Protein AF-A0A2V9YC25-F1 (afdb_monomer)

Foldseek 3Di:
DPPPCPVVDDPVVDPADQAQGADPDPVSLVCLQVVLVQLLVLQPDDLVVVCVVCVVVLCVVLVPPPCSPVSSSVVSVVSNVSSVVSVVVLVVSCVVCVVCVVVVVGDCRGSNNSNPVCVVVCVLPDDPDDDDDDDDDDDDDPVCVVVVVVVVVVVVVVVVVVVVPDPDPPPVPPPQDQDDLQLLQLVLLVLVVPDQQRSQVSCVVLVHFDDDPDPDDRGSNRLRVVPPPSVVVVVVVSVVSVVSSVVDDLVSSLVVCVVNPVPCNVVSVVSSVVVSNVVVPPDPDPDDDDDD

Solvent-accessible surface area (backbone atoms only — not comparable to full-atom values): 17582 Å² total; per-residue (Å²): 136,74,90,80,49,67,92,78,54,60,79,82,79,48,93,53,52,76,51,65,25,72,43,91,44,73,66,56,42,49,51,52,45,52,52,52,52,49,24,44,52,35,45,73,47,52,68,69,54,50,48,67,75,39,40,73,58,45,54,60,73,27,65,86,46,97,51,38,69,65,50,41,51,51,53,47,53,49,46,36,54,48,6,48,50,45,42,52,49,47,55,50,52,48,62,78,39,41,72,38,56,77,68,68,71,54,42,72,50,3,43,51,41,41,65,69,65,45,48,66,67,42,64,80,64,74,68,89,86,80,80,89,82,88,77,89,84,77,89,78,65,85,82,58,58,64,64,50,52,55,52,48,54,51,50,51,52,54,53,60,55,69,66,70,74,72,78,74,75,84,71,81,70,73,79,75,78,78,77,49,69,67,54,47,55,52,49,50,39,56,69,71,64,47,56,72,64,60,33,22,49,52,39,46,76,72,68,47,63,66,88,69,98,56,100,63,59,79,35,39,46,54,22,50,70,68,32,82,70,39,37,56,53,54,51,50,49,53,50,53,47,53,59,55,53,72,76,53,53,70,68,58,52,52,56,48,34,55,73,71,36,60,90,55,28,68,63,51,54,54,50,56,58,60,53,60,52,64,65,71,69,61,68,78,75,76,80,77,80,82,82,129

Sequence (292 aa):
MGASLLAHDSEKDYVSDVFVGPRNGPLERAIAVDYTRHGIELDRRSENELAAIFNAEIGRAVRYEAKCGEAAQKIISMHKRHGEVVTRVLEQKVTENAAKLIRGTLDDTSLLALAIGEEHLRQQFHLPAEASIRGPAKPVSSVELSATLANIDQAMKAFLTKFRGLTPEPIKEKKKRKPGKRDTVIFAAILMELKGMKYCSFLQKQGIKPKWSDPGPATYPMSYQAGEPWRKKVQDEKTRAKQRMNGFSHSELVNVFIFHLPEEFEELSRLLRSRNSHHASKTPTAAKPHKH

Radius of gyration: 26.2 Å; Cα contacts (8 Å, |Δi|>4): 182; chains: 1; bounding box: 76×51×69 Å

Secondary structure (DSSP, 8-state):
--TT-GGGS-GGG-SS-TTTS----HHHHHHHHHHHHHHHHHHHS-HHHHHHHSHHHHHHHTTT-TTHHHHHHHHHHHHHHHHHHHHHHHHHHHHHTHHHHHTT-S-TTSHHHHHHS-HHHHTTS-PPPP-----PPPPPPGGGHHHHHHHHHHHHHHHHHHTTT----------PPPPPHHHHHHHHHHHTT--HHHHHHHHHHTT-----SSS--SSHHHHHHT-TTHHHHHHHHHHHHHHHHTTS-HHHHHHHHHHH-TTTHHHHHHHHHHHHHHHHT-PPPPPPPPP-

Structure (mmCIF, N/CA/C/O backbone):
data_AF-A0A2V9YC25-F1
#
_entry.id   AF-A0A2V9YC25-F1
#
loop_
_atom_site.group_PDB
_atom_site.id
_atom_site.type_symbol
_atom_site.label_atom_id
_atom_site.label_alt_id
_atom_site.label_comp_id
_atom_site.label_asym_id
_atom_site.label_entity_id
_atom_site.label_seq_id
_atom_site.pdbx_PDB_ins_code
_atom_site.Cartn_x
_atom_site.Cartn_y
_atom_site.Cartn_z
_atom_site.occupancy
_atom_site.B_iso_or_equiv
_atom_site.auth_seq_id
_atom_site.auth_comp_id
_atom_site.auth_asym_id
_atom_site.auth_atom_id
_atom_site.pdbx_PDB_model_num
ATOM 1 N N . MET A 1 1 ? -22.537 12.083 14.295 1.00 41.34 1 MET A N 1
ATOM 2 C CA . MET A 1 1 ? -23.738 12.407 13.490 1.00 41.34 1 MET A CA 1
ATOM 3 C C . MET A 1 1 ? -23.308 12.851 12.095 1.00 41.34 1 MET A C 1
ATOM 5 O O . MET A 1 1 ? -22.988 14.017 11.902 1.00 41.34 1 MET A O 1
ATOM 9 N N . GLY A 1 2 ? -23.184 11.905 11.159 1.00 40.06 2 GLY A N 1
ATOM 10 C CA . GLY A 1 2 ? -22.853 12.176 9.756 1.00 40.06 2 GLY A CA 1
ATOM 11 C C . GLY A 1 2 ? -24.128 12.356 8.929 1.00 40.06 2 GLY A C 1
ATOM 12 O O . GLY A 1 2 ? -25.047 11.561 9.074 1.00 40.06 2 GLY A O 1
ATOM 13 N N . ALA A 1 3 ? -24.183 13.422 8.127 1.00 54.22 3 ALA A N 1
ATOM 14 C CA . ALA A 1 3 ? -25.144 13.747 7.056 1.00 54.22 3 ALA A CA 1
ATOM 15 C C . ALA A 1 3 ? -26.673 13.627 7.291 1.00 54.22 3 ALA A C 1
ATOM 17 O O . ALA A 1 3 ? -27.419 14.016 6.402 1.00 54.22 3 ALA A O 1
ATOM 18 N N . SER A 1 4 ? -27.171 13.142 8.433 1.00 57.44 4 SER A N 1
ATOM 19 C CA . SER A 1 4 ? -28.610 12.916 8.688 1.00 57.44 4 SER A CA 1
ATOM 20 C C . SER A 1 4 ? -29.310 12.047 7.626 1.00 57.44 4 SER A C 1
ATOM 22 O O . SER A 1 4 ? -30.523 12.117 7.467 1.00 57.44 4 SER A O 1
ATOM 24 N N . LEU A 1 5 ? -28.554 11.200 6.919 1.00 70.00 5 LEU A N 1
ATOM 25 C CA . LEU A 1 5 ? -29.062 10.311 5.866 1.00 70.00 5 LEU A CA 1
ATOM 26 C C . LEU A 1 5 ? -29.467 8.925 6.382 1.00 70.00 5 LEU A C 1
ATOM 28 O O . LEU A 1 5 ? -29.784 8.058 5.579 1.00 70.00 5 LEU A O 1
ATOM 32 N N . LEU A 1 6 ? -29.516 8.717 7.703 1.00 69.00 6 LEU A N 1
ATOM 33 C CA . LEU A 1 6 ? -29.921 7.437 8.305 1.00 69.00 6 LEU A CA 1
ATOM 34 C C . LEU A 1 6 ? -31.303 6.962 7.820 1.00 69.00 6 LEU A C 1
ATOM 36 O O . LEU A 1 6 ? -31.551 5.769 7.754 1.00 69.00 6 LEU A O 1
ATOM 40 N N . ALA A 1 7 ? -32.191 7.884 7.434 1.00 81.06 7 ALA A N 1
ATOM 41 C CA . ALA A 1 7 ? -33.499 7.546 6.872 1.00 81.06 7 ALA A CA 1
ATOM 42 C C . ALA A 1 7 ? -33.428 6.856 5.492 1.00 81.06 7 ALA A C 1
ATOM 44 O O . ALA A 1 7 ? -34.399 6.229 5.076 1.00 81.06 7 ALA A O 1
ATOM 45 N N . HIS A 1 8 ? -32.304 6.983 4.783 1.00 83.44 8 HIS A N 1
ATOM 46 C CA . HIS A 1 8 ? -32.080 6.421 3.448 1.00 83.44 8 HIS A CA 1
ATOM 47 C C . HIS A 1 8 ? -31.090 5.257 3.439 1.00 83.44 8 HIS A C 1
ATOM 49 O O . HIS A 1 8 ? -30.793 4.732 2.370 1.00 83.44 8 HIS A O 1
ATOM 55 N N . ASP A 1 9 ? -30.576 4.874 4.604 1.00 80.06 9 ASP A N 1
ATOM 56 C CA . ASP A 1 9 ? -29.519 3.884 4.738 1.00 80.06 9 ASP A CA 1
ATOM 57 C C . ASP A 1 9 ? -30.056 2.716 5.568 1.00 80.06 9 ASP A C 1
ATOM 59 O O . ASP A 1 9 ? -30.087 2.768 6.801 1.00 80.06 9 ASP A O 1
ATOM 63 N N . SER A 1 10 ? -30.625 1.711 4.893 1.00 84.38 10 SER A N 1
ATOM 64 C CA . SER A 1 10 ? -31.292 0.610 5.586 1.00 84.38 10 SER A CA 1
ATOM 65 C C . SER A 1 10 ? -30.261 -0.257 6.295 1.00 84.38 10 SER A C 1
ATOM 67 O O . SER A 1 10 ? -29.317 -0.734 5.676 1.00 84.38 10 SER A O 1
ATOM 69 N N . GLU A 1 11 ? -30.490 -0.580 7.572 1.00 81.00 11 GLU A N 1
ATOM 70 C CA . GLU A 1 11 ? -29.640 -1.538 8.300 1.00 81.00 11 GLU A CA 1
ATOM 71 C C . GLU A 1 11 ? -29.536 -2.897 7.586 1.00 81.00 11 GLU A C 1
ATOM 73 O O . GLU A 1 11 ? -28.552 -3.612 7.754 1.00 81.00 11 GLU A O 1
ATOM 78 N N . LYS A 1 12 ? -30.526 -3.246 6.755 1.00 86.44 12 LYS A N 1
ATOM 79 C CA . LYS A 1 12 ? -30.553 -4.494 5.981 1.00 86.44 12 LYS A CA 1
ATOM 80 C C . LYS A 1 12 ? -29.579 -4.512 4.802 1.00 86.44 12 LYS A C 1
ATOM 82 O O . LYS A 1 12 ? -29.271 -5.598 4.317 1.00 86.44 12 LYS A O 1
ATOM 87 N N . ASP A 1 13 ? -29.109 -3.351 4.351 1.00 86.31 13 ASP A N 1
ATOM 88 C CA . ASP A 1 13 ? -28.173 -3.245 3.226 1.00 86.31 13 ASP A CA 1
ATOM 89 C C . ASP A 1 13 ? -26.727 -3.549 3.657 1.00 86.31 13 ASP A C 1
ATOM 91 O O . ASP A 1 13 ? -25.844 -3.770 2.825 1.00 86.31 13 ASP A O 1
ATOM 95 N N . TYR A 1 14 ? -26.484 -3.630 4.968 1.00 84.94 14 TYR A N 1
ATOM 96 C CA . TYR A 1 14 ? -25.193 -3.971 5.541 1.00 84.94 14 TYR A CA 1
ATOM 97 C C . TYR A 1 14 ? -25.094 -5.469 5.837 1.00 84.94 14 TYR A C 1
ATOM 99 O O . TYR A 1 14 ? -25.852 -6.027 6.627 1.00 84.94 14 TYR A O 1
ATOM 107 N N . VAL A 1 15 ? -24.097 -6.125 5.235 1.00 86.44 15 VAL A N 1
ATOM 108 C CA . VAL A 1 15 ? -23.800 -7.553 5.463 1.00 86.44 15 VAL A CA 1
ATOM 109 C C . VAL A 1 15 ? -23.340 -7.815 6.904 1.00 86.44 15 VAL A C 1
ATOM 111 O O . VAL A 1 15 ? -23.548 -8.903 7.441 1.00 86.44 15 VAL A O 1
ATOM 114 N N . SER A 1 16 ? -22.713 -6.827 7.542 1.00 88.12 16 SER A N 1
ATOM 115 C CA . SER A 1 16 ? -22.246 -6.899 8.924 1.00 88.12 16 SER A CA 1
ATOM 116 C C . SER A 1 16 ? -22.253 -5.520 9.583 1.00 88.12 16 SER A C 1
ATOM 118 O O . SER A 1 16 ? -22.186 -4.488 8.912 1.00 88.12 16 SER A O 1
ATOM 120 N N . ASP A 1 17 ? -22.320 -5.500 10.917 1.00 92.75 17 ASP A N 1
ATOM 121 C CA . ASP A 1 17 ? -22.144 -4.264 11.677 1.00 92.75 17 ASP A CA 1
ATOM 122 C C . ASP A 1 17 ? -20.730 -3.714 11.442 1.00 92.75 17 ASP A C 1
ATOM 124 O O . ASP A 1 17 ? -19.724 -4.377 11.714 1.00 92.75 17 ASP A O 1
ATOM 128 N N . VAL A 1 18 ? -20.652 -2.475 10.958 1.00 92.38 18 VAL A N 1
ATOM 129 C CA . VAL A 1 18 ? -19.386 -1.835 10.594 1.00 92.38 18 VAL A CA 1
ATOM 130 C C . VAL A 1 18 ? -18.418 -1.773 11.777 1.00 92.38 18 VAL A C 1
ATOM 132 O O . VAL A 1 18 ? -17.218 -1.929 11.579 1.00 92.38 18 VAL A O 1
ATOM 135 N N . PHE A 1 19 ? -18.879 -1.572 13.007 1.00 95.12 19 PHE A N 1
ATOM 136 C CA . PHE A 1 19 ? -18.005 -1.344 14.156 1.00 95.12 19 PHE A CA 1
ATOM 137 C C . PHE A 1 19 ? -17.677 -2.621 14.922 1.00 95.12 19 PHE A C 1
ATOM 139 O O . PHE A 1 19 ? -16.518 -2.816 15.296 1.00 95.12 19 PHE A O 1
ATOM 146 N N . VAL A 1 20 ? -18.677 -3.474 15.149 1.00 96.19 20 VAL A N 1
ATOM 147 C CA . VAL A 1 20 ? -18.553 -4.659 16.013 1.00 96.19 20 VAL A CA 1
ATOM 148 C C . VAL A 1 20 ? -18.629 -5.986 15.263 1.00 96.19 20 VAL A C 1
ATOM 150 O O . VAL A 1 20 ? -18.312 -7.019 15.846 1.00 96.19 20 VAL A O 1
ATOM 153 N N . GLY A 1 21 ? -19.048 -5.975 13.997 1.00 95.31 21 GLY A N 1
ATOM 154 C CA . GLY A 1 21 ? -19.162 -7.174 13.175 1.00 95.31 21 GLY A CA 1
ATOM 155 C C . GLY A 1 21 ? -17.799 -7.716 12.722 1.00 95.31 21 GLY A C 1
ATOM 156 O O . GLY A 1 21 ? -16.855 -6.932 12.546 1.00 95.31 21 GLY A O 1
ATOM 157 N N . PRO A 1 22 ? -17.692 -9.043 12.517 1.00 96.00 22 PRO A N 1
ATOM 158 C CA . PRO A 1 22 ? -16.460 -9.686 12.074 1.00 96.00 22 PRO A CA 1
ATOM 159 C C . PRO A 1 22 ? -16.088 -9.274 10.645 1.00 96.00 22 PRO A C 1
ATOM 161 O O . PRO A 1 22 ? -16.958 -8.993 9.816 1.00 96.00 22 PRO A O 1
ATOM 164 N N . ARG A 1 23 ? -14.785 -9.291 10.348 1.00 94.31 23 ARG A N 1
ATOM 165 C CA . ARG A 1 23 ? -14.208 -9.051 9.015 1.00 94.31 23 ARG A CA 1
ATOM 166 C C . ARG A 1 23 ? -13.379 -10.247 8.595 1.00 94.31 23 ARG A C 1
ATOM 168 O O . ARG A 1 23 ? -12.217 -10.403 8.979 1.00 94.31 23 ARG A O 1
ATOM 175 N N . ASN A 1 24 ? -13.987 -11.087 7.771 1.00 91.38 24 ASN A N 1
ATOM 176 C CA . ASN A 1 24 ? -13.426 -12.385 7.414 1.00 91.38 24 ASN A CA 1
ATOM 177 C C . ASN A 1 24 ? -12.287 -12.259 6.386 1.00 91.38 24 ASN A C 1
ATOM 179 O O . ASN A 1 24 ? -11.395 -13.108 6.328 1.00 91.38 24 ASN A O 1
ATOM 183 N N . GLY A 1 25 ? -12.282 -11.191 5.578 1.00 89.19 25 GLY A N 1
ATOM 184 C CA . GLY A 1 25 ? -11.282 -10.983 4.533 1.00 89.19 25 GLY A CA 1
ATOM 185 C C . GLY A 1 25 ? -9.997 -10.310 5.042 1.00 89.19 25 GLY A C 1
ATOM 186 O O . GLY A 1 25 ? -10.065 -9.282 5.715 1.00 89.19 25 GLY A O 1
ATOM 187 N N . PRO A 1 26 ? -8.786 -10.784 4.679 1.00 84.25 26 PRO A N 1
ATOM 188 C CA . PRO A 1 26 ? -7.552 -10.050 4.976 1.00 84.25 26 PRO A CA 1
ATOM 189 C C . PRO A 1 26 ? -7.527 -8.664 4.310 1.00 84.25 26 PRO A C 1
ATOM 191 O O . PRO A 1 26 ? -7.077 -7.702 4.926 1.00 84.25 26 PRO A O 1
ATOM 194 N N . LEU A 1 27 ? -8.056 -8.551 3.087 1.00 85.81 27 LEU A N 1
ATOM 195 C CA . LEU A 1 27 ? -8.194 -7.274 2.383 1.00 85.81 27 LEU A CA 1
ATOM 196 C C . LEU A 1 27 ? -9.188 -6.340 3.086 1.00 85.81 27 LEU A C 1
ATOM 198 O O . LEU A 1 27 ? -8.901 -5.165 3.273 1.00 85.81 27 LEU A O 1
ATOM 202 N N . GLU A 1 28 ? -10.333 -6.871 3.509 1.00 89.94 28 GLU A N 1
ATOM 203 C CA . GLU A 1 28 ? -11.364 -6.118 4.228 1.00 89.94 28 GLU A CA 1
ATOM 204 C C . GLU A 1 28 ? -10.822 -5.526 5.536 1.00 89.94 28 GLU A C 1
ATOM 206 O O . GLU A 1 28 ? -11.011 -4.342 5.812 1.00 89.94 28 GLU A O 1
ATOM 211 N N . ARG A 1 29 ? -10.072 -6.325 6.306 1.00 91.81 29 ARG A N 1
ATOM 212 C CA . ARG A 1 29 ? -9.386 -5.865 7.521 1.00 91.81 29 ARG A CA 1
ATOM 213 C C . ARG A 1 29 ? -8.363 -4.770 7.230 1.00 91.81 29 ARG A C 1
ATOM 215 O O . ARG A 1 29 ? -8.329 -3.777 7.950 1.00 91.81 29 ARG A O 1
ATOM 222 N N . ALA A 1 30 ? -7.564 -4.920 6.172 1.00 86.44 30 ALA A N 1
ATOM 223 C CA . ALA A 1 30 ? -6.588 -3.906 5.777 1.00 86.44 30 ALA A CA 1
ATOM 224 C C . ALA A 1 30 ? -7.267 -2.578 5.405 1.00 86.44 30 ALA A C 1
ATOM 226 O O . ALA A 1 30 ? -6.892 -1.536 5.931 1.00 86.44 30 ALA A O 1
ATOM 227 N N . ILE A 1 31 ? -8.323 -2.624 4.585 1.00 89.81 31 ILE A N 1
ATOM 228 C CA . ILE A 1 31 ? -9.100 -1.436 4.198 1.00 89.81 31 ILE A CA 1
ATOM 229 C C . ILE A 1 31 ? -9.701 -0.754 5.431 1.00 89.81 31 ILE A C 1
ATOM 231 O O . ILE A 1 31 ? -9.612 0.462 5.571 1.00 89.81 31 ILE A O 1
ATOM 235 N N . ALA A 1 32 ? -10.290 -1.534 6.336 1.00 92.12 32 ALA A N 1
ATOM 236 C CA . ALA A 1 32 ? -10.903 -1.043 7.563 1.00 92.12 32 ALA A CA 1
ATOM 237 C C . ALA A 1 32 ? -9.907 -0.277 8.453 1.00 92.12 32 ALA A C 1
ATOM 239 O O . ALA A 1 32 ? -10.204 0.821 8.937 1.00 92.12 32 ALA A O 1
ATOM 240 N N . VAL A 1 33 ? -8.710 -0.842 8.625 1.00 89.75 33 VAL A N 1
ATOM 241 C CA . VAL A 1 33 ? -7.610 -0.224 9.371 1.00 89.75 33 VAL A CA 1
ATOM 242 C C . VAL A 1 33 ? -7.109 1.032 8.663 1.00 89.75 33 VAL A C 1
ATOM 244 O O . VAL A 1 33 ? -7.044 2.090 9.289 1.00 89.75 33 VAL A O 1
ATOM 247 N N . ASP A 1 34 ? -6.783 0.938 7.373 1.00 90.06 34 ASP A N 1
ATOM 248 C CA . ASP A 1 34 ? -6.206 2.043 6.605 1.00 90.06 34 ASP A CA 1
ATOM 249 C C . ASP A 1 34 ? -7.158 3.239 6.548 1.00 90.06 34 ASP A C 1
ATOM 251 O O . ASP A 1 34 ? -6.739 4.376 6.763 1.00 90.06 34 ASP A O 1
ATOM 255 N N . TYR A 1 35 ? -8.452 2.986 6.338 1.00 93.62 35 TYR A N 1
ATOM 256 C CA . TYR A 1 35 ? -9.483 4.018 6.324 1.00 93.62 35 TYR A CA 1
ATOM 257 C C . TYR A 1 35 ? -9.607 4.721 7.682 1.00 93.62 35 TYR A C 1
ATOM 259 O O . TYR A 1 35 ? -9.569 5.950 7.760 1.00 93.62 35 TYR A O 1
ATOM 267 N N . THR A 1 36 ? -9.700 3.946 8.766 1.00 93.38 36 THR A N 1
ATOM 268 C CA . THR A 1 36 ? -9.819 4.477 10.134 1.00 93.38 36 THR A CA 1
ATOM 269 C C . THR A 1 36 ? -8.606 5.315 10.505 1.00 93.38 36 THR A C 1
ATOM 271 O O . THR A 1 36 ? -8.730 6.448 10.975 1.00 93.38 36 THR A O 1
ATOM 274 N N . ARG A 1 37 ? -7.415 4.780 10.239 1.00 90.94 37 ARG A N 1
ATOM 275 C CA . ARG A 1 37 ? -6.156 5.469 10.489 1.00 90.94 37 ARG A CA 1
ATOM 276 C C . ARG A 1 37 ? -6.066 6.754 9.676 1.00 90.94 37 ARG A C 1
ATOM 278 O O . ARG A 1 37 ? -5.666 7.779 10.221 1.00 90.94 37 ARG A O 1
ATOM 285 N N . HIS A 1 38 ? -6.452 6.717 8.404 1.00 93.50 38 HIS A N 1
ATOM 286 C CA . HIS A 1 38 ? -6.453 7.903 7.562 1.00 93.50 38 HIS A CA 1
ATOM 287 C C . HIS A 1 38 ? -7.369 8.994 8.130 1.00 93.50 38 HIS A C 1
ATOM 289 O O . HIS A 1 38 ? -6.925 10.131 8.261 1.00 93.50 38 HIS A O 1
ATOM 295 N N . GLY A 1 39 ? -8.588 8.652 8.560 1.00 95.06 39 GLY A N 1
ATOM 296 C CA . GLY A 1 39 ? -9.495 9.597 9.223 1.00 95.06 39 GLY A CA 1
ATOM 297 C C . GLY A 1 39 ? -8.878 10.248 10.467 1.00 95.06 39 GLY A C 1
ATOM 298 O O . GLY A 1 39 ? -8.877 11.472 10.583 1.00 95.06 39 GLY A O 1
ATOM 299 N N . ILE A 1 40 ? -8.258 9.449 11.343 1.00 93.62 40 ILE A N 1
ATOM 300 C CA . ILE A 1 40 ? -7.562 9.949 12.543 1.00 93.62 40 ILE A CA 1
ATOM 301 C C . ILE A 1 40 ? -6.374 10.852 12.165 1.00 93.62 40 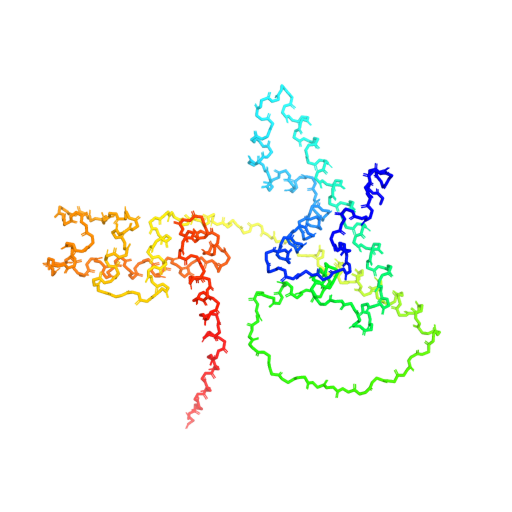ILE A C 1
ATOM 303 O O . ILE A 1 40 ? -6.124 11.871 12.809 1.00 93.62 40 ILE A O 1
ATOM 307 N N . GLU A 1 41 ? -5.617 10.501 11.124 1.00 92.06 41 GLU A N 1
ATOM 308 C CA . GLU A 1 41 ? -4.507 11.328 10.644 1.00 92.06 41 GLU A CA 1
ATOM 309 C C . GLU A 1 41 ? -4.989 12.673 10.083 1.00 92.06 41 GLU A C 1
ATOM 311 O O . GLU A 1 41 ? -4.342 13.692 10.327 1.00 92.06 41 GLU A O 1
ATOM 316 N N . LEU A 1 42 ? -6.111 12.696 9.358 1.00 95.06 42 LEU A N 1
ATOM 317 C CA . LEU A 1 42 ? -6.709 13.934 8.852 1.00 95.06 42 LEU A CA 1
ATOM 318 C C . LEU A 1 42 ? -7.153 14.854 9.995 1.00 95.06 42 LEU A C 1
ATOM 320 O O . LEU A 1 42 ? -6.920 16.061 9.945 1.00 95.06 42 LEU A O 1
ATOM 324 N N . ASP A 1 43 ? -7.744 14.280 11.042 1.00 96.25 43 ASP A N 1
ATOM 325 C CA . ASP A 1 43 ? -8.189 15.015 12.224 1.00 96.25 43 ASP A CA 1
ATOM 326 C C . ASP A 1 43 ? -7.026 15.603 13.036 1.00 96.25 43 ASP A C 1
ATOM 328 O O . ASP A 1 43 ? -7.106 16.715 13.550 1.00 96.25 43 ASP A O 1
ATOM 332 N N . ARG A 1 44 ? -5.890 14.908 13.117 1.00 93.75 44 ARG A N 1
ATOM 333 C CA . ARG A 1 44 ? -4.733 15.386 13.893 1.00 93.75 44 ARG A CA 1
ATOM 334 C C . ARG A 1 44 ? -3.935 16.488 13.207 1.00 93.75 44 ARG A C 1
ATOM 336 O O . ARG A 1 44 ? -3.287 17.276 13.892 1.00 93.75 44 ARG A O 1
ATOM 343 N N . ARG A 1 45 ? -3.948 16.534 11.876 1.00 93.75 45 ARG A N 1
ATOM 344 C CA . ARG A 1 45 ? -3.142 17.485 11.103 1.00 93.75 45 ARG A CA 1
ATOM 345 C C . ARG A 1 45 ? -3.841 18.834 10.969 1.00 93.75 45 ARG A C 1
ATOM 347 O O . ARG A 1 45 ? -5.069 18.936 10.917 1.00 93.75 45 ARG A O 1
ATOM 354 N N . SER A 1 46 ? -3.039 19.887 10.907 1.00 96.94 46 SER A N 1
ATOM 355 C CA . SER A 1 46 ? -3.485 21.223 10.520 1.00 96.94 46 SER A CA 1
ATOM 356 C C . SER A 1 46 ? -3.766 21.297 9.017 1.00 96.94 46 SER A C 1
ATOM 358 O O . SER A 1 46 ? -3.231 20.519 8.226 1.00 96.94 46 SER A O 1
ATOM 360 N N . GLU A 1 47 ? -4.570 22.274 8.594 1.00 96.75 47 GLU A N 1
ATOM 361 C CA . GLU A 1 47 ? -4.853 22.500 7.170 1.00 96.75 47 GLU A CA 1
ATOM 362 C C . GLU A 1 47 ? -3.574 22.757 6.353 1.00 96.75 47 GLU A C 1
ATOM 364 O O . GLU A 1 47 ? -3.447 22.263 5.234 1.00 96.75 47 GLU A O 1
ATOM 369 N N . ASN A 1 48 ? -2.589 23.451 6.935 1.00 95.19 48 ASN A N 1
ATOM 370 C CA . ASN A 1 48 ? -1.293 23.711 6.300 1.00 95.19 48 ASN A CA 1
ATOM 371 C C . ASN A 1 48 ? -0.485 22.424 6.076 1.00 95.19 48 ASN A C 1
ATOM 373 O O . ASN A 1 48 ? 0.120 22.245 5.019 1.00 95.19 48 ASN A O 1
ATOM 377 N N . GLU A 1 49 ? -0.485 21.508 7.048 1.00 93.62 49 GLU A N 1
ATOM 378 C CA . GLU A 1 49 ? 0.166 20.204 6.893 1.00 93.62 49 GLU A CA 1
ATOM 379 C C . GLU A 1 49 ? -0.538 19.358 5.833 1.00 93.62 49 GLU A C 1
ATOM 381 O O . GLU A 1 49 ? 0.128 18.755 4.991 1.00 93.62 49 GLU A O 1
ATOM 386 N N . LEU A 1 50 ? -1.875 19.347 5.828 1.00 94.19 50 LEU A N 1
ATOM 387 C CA . LEU A 1 50 ? -2.661 18.658 4.803 1.00 94.19 50 LEU A CA 1
ATOM 388 C C . LEU A 1 50 ? -2.356 19.208 3.405 1.00 94.19 50 LEU A C 1
ATOM 390 O O . LEU A 1 50 ? -2.114 18.427 2.483 1.00 94.19 50 LEU A O 1
ATOM 394 N N . ALA A 1 51 ? -2.288 20.533 3.258 1.00 93.94 51 ALA A N 1
ATOM 395 C CA . ALA A 1 51 ? -1.907 21.182 2.009 1.00 93.94 51 ALA A CA 1
ATOM 396 C C . ALA A 1 51 ? -0.509 20.750 1.546 1.00 93.94 51 ALA A C 1
ATOM 398 O O . ALA A 1 51 ? -0.318 20.450 0.371 1.00 93.94 51 ALA A O 1
ATOM 399 N N . ALA A 1 52 ? 0.463 20.675 2.460 1.00 90.44 52 ALA A N 1
ATOM 400 C CA . ALA A 1 52 ? 1.832 20.280 2.137 1.00 90.44 52 ALA A CA 1
ATOM 401 C C . ALA A 1 52 ? 1.940 18.806 1.709 1.00 90.44 52 ALA A C 1
ATOM 403 O O . ALA A 1 52 ? 2.647 18.488 0.750 1.00 90.44 52 ALA A O 1
ATOM 404 N N . ILE A 1 53 ? 1.233 17.909 2.399 1.00 90.31 53 ILE A N 1
ATOM 405 C CA . ILE A 1 53 ? 1.278 16.460 2.150 1.00 90.31 53 ILE A CA 1
ATOM 406 C C . ILE A 1 53 ? 0.583 1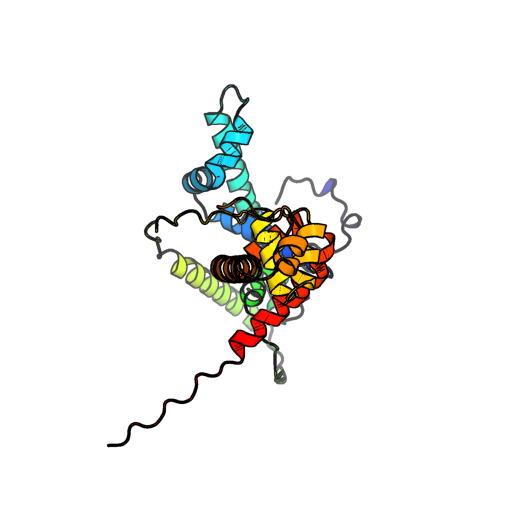6.105 0.841 1.00 90.31 53 ILE A C 1
ATOM 408 O O . ILE A 1 53 ? 1.138 15.356 0.039 1.00 90.31 53 ILE A O 1
ATOM 412 N N . PHE A 1 54 ? -0.604 16.670 0.615 1.00 93.00 54 PHE A N 1
ATOM 413 C CA . PHE A 1 54 ? -1.449 16.364 -0.540 1.00 93.00 54 PHE A CA 1
ATOM 414 C C . PHE A 1 54 ? -1.309 17.387 -1.670 1.00 93.00 54 PHE A C 1
ATOM 416 O O . PHE A 1 54 ? -2.153 17.441 -2.562 1.00 93.00 54 PHE A O 1
ATOM 423 N N . ASN A 1 55 ? -0.250 18.203 -1.669 1.00 93.31 55 ASN A N 1
ATOM 424 C CA . ASN A 1 55 ? -0.060 19.282 -2.643 1.00 93.31 55 ASN A CA 1
ATOM 425 C C . ASN A 1 55 ? -0.162 18.787 -4.098 1.00 93.31 55 ASN A C 1
ATOM 427 O O . ASN A 1 55 ? -0.768 19.432 -4.952 1.00 93.31 55 ASN A O 1
ATOM 431 N N . ALA A 1 56 ? 0.409 17.614 -4.391 1.00 92.19 56 ALA A N 1
ATOM 432 C CA . ALA A 1 56 ? 0.401 17.051 -5.738 1.00 92.19 56 ALA A CA 1
ATOM 433 C C . ALA A 1 56 ? -0.992 16.552 -6.164 1.00 92.19 56 ALA A C 1
ATOM 435 O O . ALA A 1 56 ? -1.358 16.645 -7.335 1.00 92.19 56 ALA A O 1
ATOM 436 N N . GLU A 1 57 ? -1.763 15.988 -5.241 1.00 96.19 57 GLU A N 1
ATOM 437 C CA . GLU A 1 57 ? -3.120 15.488 -5.454 1.00 96.19 57 GLU A CA 1
ATOM 438 C C . GLU A 1 57 ? -4.105 16.650 -5.578 1.00 96.19 57 GLU A C 1
ATOM 440 O O . GLU A 1 57 ? -4.834 16.728 -6.565 1.00 96.19 57 GLU A O 1
ATOM 445 N N . ILE A 1 58 ? -4.058 17.596 -4.637 1.00 97.00 58 ILE A N 1
ATOM 446 C CA . ILE A 1 58 ? -4.889 18.803 -4.635 1.00 97.00 58 ILE A CA 1
ATOM 447 C C . ILE A 1 58 ? -4.610 19.621 -5.895 1.00 97.00 58 ILE A C 1
ATOM 449 O O . ILE A 1 58 ? -5.542 19.960 -6.617 1.00 97.00 58 ILE A O 1
ATOM 453 N N . GLY A 1 59 ? -3.337 19.859 -6.231 1.00 96.56 59 GLY A N 1
ATOM 454 C CA . GLY A 1 59 ? -2.955 20.589 -7.442 1.00 96.56 59 GLY A CA 1
ATOM 455 C C . GLY A 1 59 ? -3.416 19.911 -8.737 1.00 96.56 59 GLY A C 1
ATOM 456 O O . GLY A 1 59 ? -3.712 20.587 -9.721 1.00 96.56 59 GLY A O 1
ATOM 457 N N . ARG A 1 60 ? -3.521 18.575 -8.753 1.00 97.19 60 ARG A N 1
ATOM 458 C CA . ARG A 1 60 ? -4.131 17.843 -9.874 1.00 97.19 60 ARG A CA 1
ATOM 459 C C . ARG A 1 60 ? -5.647 18.016 -9.908 1.00 97.19 60 ARG A C 1
ATOM 461 O O . ARG A 1 60 ? -6.176 18.242 -10.991 1.00 97.19 60 ARG A O 1
ATOM 468 N N . ALA A 1 61 ? -6.314 17.934 -8.759 1.00 97.06 61 ALA A N 1
ATOM 469 C CA . ALA A 1 61 ? -7.767 18.043 -8.650 1.00 97.06 61 ALA A CA 1
ATOM 470 C C . ALA A 1 61 ? -8.288 19.428 -9.060 1.00 97.06 61 ALA A C 1
ATOM 472 O O . ALA A 1 61 ? -9.299 19.518 -9.745 1.00 97.06 61 ALA A O 1
ATOM 473 N N . VAL A 1 62 ? -7.574 20.499 -8.702 1.00 98.00 62 VAL A N 1
ATOM 474 C CA . VAL A 1 62 ? -8.021 21.879 -8.964 1.00 98.00 62 VAL A CA 1
ATOM 475 C C . VAL A 1 62 ? -7.478 22.467 -10.264 1.00 98.00 62 VAL A C 1
ATOM 477 O O . VAL A 1 62 ? -7.685 23.644 -10.530 1.00 98.00 62 VAL A O 1
ATOM 480 N N . ARG A 1 63 ? -6.765 21.682 -11.085 1.00 97.69 63 ARG A N 1
ATOM 481 C CA . ARG A 1 63 ? -6.041 22.181 -12.270 1.00 97.69 63 ARG A CA 1
ATOM 482 C C . ARG A 1 63 ? -6.916 22.984 -13.234 1.00 97.69 63 ARG A C 1
ATOM 484 O O . ARG A 1 63 ? -6.413 23.897 -13.879 1.00 97.69 63 ARG A O 1
ATOM 491 N N . TYR A 1 64 ? -8.179 22.597 -13.368 1.00 96.94 64 TYR A N 1
ATOM 492 C CA . TYR A 1 64 ? -9.111 23.185 -14.329 1.00 96.94 64 TYR A CA 1
ATOM 493 C C . TYR A 1 64 ? -10.116 24.141 -13.677 1.00 96.94 64 TYR A C 1
ATOM 495 O O . TYR A 1 64 ? -11.025 24.623 -14.347 1.00 96.94 64 TYR A O 1
ATOM 503 N N . GLU A 1 65 ? -9.955 24.431 -12.386 1.00 97.62 65 GLU A N 1
ATOM 504 C CA . GLU A 1 65 ? -10.811 25.367 -11.667 1.00 97.62 65 GLU A CA 1
ATOM 505 C C . GLU A 1 65 ? -10.368 26.805 -11.938 1.00 97.62 65 GLU A C 1
ATOM 507 O O . GLU A 1 65 ? -9.197 27.143 -11.795 1.00 97.62 65 GLU A O 1
ATOM 512 N N . ALA A 1 66 ? -11.304 27.702 -12.256 1.00 97.62 66 ALA A N 1
ATOM 513 C CA . ALA A 1 66 ? -10.978 29.120 -12.458 1.00 97.62 66 ALA A CA 1
ATOM 514 C C . ALA A 1 66 ? -10.392 29.774 -11.191 1.00 97.62 66 ALA A C 1
ATOM 516 O O . ALA A 1 66 ? -9.628 30.734 -11.260 1.00 97.62 66 ALA A O 1
ATOM 517 N N . LYS A 1 67 ? -10.748 29.235 -10.019 1.00 97.69 67 LYS A N 1
ATOM 518 C CA . LYS A 1 67 ? -10.316 29.708 -8.705 1.00 97.69 67 LYS A CA 1
ATOM 519 C C . LYS A 1 67 ? -9.595 28.607 -7.926 1.00 97.69 67 LYS A C 1
ATOM 521 O O . LYS A 1 67 ? -10.051 28.192 -6.860 1.00 97.69 67 LYS A O 1
ATOM 526 N N . CYS A 1 68 ? -8.458 28.143 -8.447 1.00 96.75 68 CYS A N 1
ATOM 527 C CA . CYS A 1 68 ? -7.683 27.032 -7.875 1.00 96.75 68 CYS A CA 1
ATOM 528 C C . CYS A 1 68 ? -7.438 27.153 -6.361 1.00 96.75 68 CYS A C 1
ATOM 530 O O . CYS A 1 68 ? -7.545 26.159 -5.650 1.00 96.75 68 CYS A O 1
ATOM 532 N N . GLY A 1 69 ? -7.124 28.356 -5.859 1.00 96.44 69 GLY A N 1
ATOM 533 C CA . GLY A 1 69 ? -6.867 28.589 -4.432 1.00 96.44 69 GLY A CA 1
ATOM 534 C C . GLY A 1 69 ? -8.095 28.342 -3.550 1.00 96.44 69 GLY A C 1
ATOM 535 O O . GLY A 1 69 ? -8.010 27.592 -2.579 1.00 96.44 69 GLY A O 1
ATOM 536 N N . GLU A 1 70 ? -9.252 28.899 -3.927 1.00 98.06 70 GLU A N 1
ATOM 537 C CA . GLU A 1 70 ? -10.520 28.677 -3.214 1.00 98.06 70 GLU A CA 1
ATOM 538 C C . GLU A 1 70 ? -10.943 27.199 -3.285 1.00 98.06 70 GLU A C 1
ATOM 540 O O . GLU A 1 70 ? -11.386 26.622 -2.291 1.00 98.06 70 GLU A O 1
ATOM 545 N N . ALA A 1 71 ? -10.788 26.562 -4.451 1.00 98.00 71 ALA A N 1
ATOM 546 C CA . ALA A 1 71 ? -11.101 25.145 -4.629 1.00 98.00 71 ALA A CA 1
ATOM 547 C C . ALA A 1 71 ? -10.196 24.249 -3.765 1.00 98.00 71 ALA A C 1
ATOM 549 O O . ALA A 1 71 ? -10.685 23.341 -3.092 1.00 98.00 71 ALA A O 1
ATOM 550 N N . ALA A 1 72 ? -8.893 24.539 -3.711 1.00 97.75 72 ALA A N 1
ATOM 551 C CA . ALA A 1 72 ? -7.936 23.806 -2.887 1.00 97.75 72 ALA A CA 1
ATOM 552 C C . ALA A 1 72 ? -8.273 23.924 -1.395 1.00 97.75 72 ALA A C 1
ATOM 554 O O . ALA A 1 72 ? -8.313 22.913 -0.694 1.00 97.75 72 ALA A O 1
ATOM 555 N N . GLN A 1 73 ? -8.592 25.133 -0.922 1.00 97.56 73 GLN A N 1
ATOM 556 C CA . GLN A 1 73 ? -9.029 25.366 0.457 1.00 97.56 73 GLN A CA 1
ATOM 557 C C . GLN A 1 73 ? -10.301 24.579 0.797 1.00 97.56 73 GLN A C 1
ATOM 559 O O . GLN A 1 73 ? -10.369 23.948 1.851 1.00 97.56 73 GLN A O 1
ATOM 564 N N . LYS A 1 74 ? -11.288 24.535 -0.109 1.00 97.81 74 LYS A N 1
ATOM 565 C CA . LYS A 1 74 ? -12.507 23.730 0.082 1.00 97.81 74 LYS A CA 1
ATOM 566 C C . LYS A 1 74 ? -12.205 22.235 0.184 1.00 97.81 74 LYS A C 1
ATOM 568 O O . LYS A 1 74 ? -12.780 21.568 1.043 1.00 97.81 74 LYS A O 1
ATOM 573 N N . ILE A 1 75 ? -11.296 21.715 -0.645 1.00 97.31 75 ILE A N 1
ATOM 574 C CA . ILE A 1 75 ? -10.857 20.313 -0.574 1.00 97.31 75 ILE A CA 1
ATOM 575 C C . ILE A 1 75 ? -10.185 20.032 0.775 1.00 97.31 75 ILE A C 1
ATOM 577 O O . ILE A 1 75 ? -10.524 19.040 1.419 1.00 97.31 75 ILE A O 1
ATOM 581 N N . ILE A 1 76 ? -9.275 20.896 1.231 1.00 97.50 76 ILE A N 1
ATOM 582 C CA . ILE A 1 76 ? -8.578 20.728 2.517 1.00 97.50 76 ILE A CA 1
ATOM 583 C C . ILE A 1 76 ? -9.575 20.758 3.681 1.00 97.50 76 ILE A C 1
ATOM 585 O O . ILE A 1 76 ? -9.601 19.831 4.491 1.00 97.50 76 ILE A O 1
ATOM 589 N N . SER A 1 77 ? -10.455 21.761 3.716 1.00 96.62 77 SER A N 1
ATOM 590 C CA . SER A 1 77 ? -11.498 21.892 4.739 1.00 96.62 77 SER A CA 1
ATOM 591 C C . SER A 1 77 ? -12.452 20.691 4.752 1.00 96.62 77 SER A C 1
ATOM 593 O O . SER A 1 77 ? -12.883 20.230 5.809 1.00 96.62 77 SER A O 1
ATOM 595 N N . MET A 1 78 ? -12.780 20.130 3.584 1.00 97.12 78 MET A N 1
ATOM 596 C CA . MET A 1 78 ? -13.569 18.901 3.492 1.00 97.12 78 MET A CA 1
ATOM 597 C C . MET A 1 78 ? -12.844 17.707 4.129 1.00 97.12 78 MET A C 1
ATOM 599 O O . MET A 1 78 ? -13.461 16.996 4.919 1.00 97.12 78 MET A O 1
ATOM 603 N N . HIS A 1 79 ? -11.554 17.500 3.839 1.00 95.56 79 HIS A N 1
ATOM 604 C CA . HIS A 1 79 ? -10.771 16.414 4.445 1.00 95.56 79 HIS A CA 1
ATOM 605 C C . HIS A 1 79 ? -10.642 16.582 5.961 1.00 95.56 79 HIS A C 1
ATOM 607 O O . HIS A 1 79 ? -10.775 15.608 6.698 1.00 95.56 79 HIS A O 1
ATOM 613 N N . LYS A 1 80 ? -10.450 17.817 6.435 1.00 96.88 80 LYS A N 1
ATOM 614 C CA . LYS A 1 80 ? -10.380 18.117 7.865 1.00 96.88 80 LYS A CA 1
ATOM 615 C C . LYS A 1 80 ? -11.683 17.759 8.583 1.00 96.88 80 LYS A C 1
ATOM 617 O O . LYS A 1 80 ? -11.668 16.966 9.521 1.00 96.88 80 LYS A O 1
ATOM 622 N N . ARG A 1 81 ? -12.819 18.242 8.066 1.00 96.31 81 ARG A N 1
ATOM 623 C CA . ARG A 1 81 ? -14.151 17.895 8.589 1.00 96.31 81 ARG A CA 1
ATOM 624 C C . ARG A 1 81 ? -14.423 16.394 8.530 1.00 96.31 81 ARG A C 1
ATOM 626 O O . ARG A 1 81 ? -15.056 15.851 9.430 1.00 96.31 81 ARG A O 1
ATOM 633 N N . HIS A 1 82 ? -13.967 15.717 7.476 1.00 95.56 82 HIS A N 1
ATOM 634 C CA . HIS A 1 82 ? -14.092 14.267 7.365 1.00 95.56 82 HIS A CA 1
ATOM 635 C C . HIS A 1 82 ? -13.335 13.552 8.491 1.00 95.56 82 HIS A C 1
ATOM 637 O O . HIS A 1 82 ? -13.930 12.716 9.170 1.00 95.56 82 HIS A O 1
ATOM 643 N N . GLY A 1 83 ? -12.077 13.931 8.737 1.00 95.50 83 GLY A N 1
ATOM 644 C CA . GLY A 1 83 ? -11.292 13.411 9.856 1.00 95.50 83 GLY A CA 1
ATOM 645 C C . GLY A 1 83 ? -11.999 13.607 11.198 1.00 95.50 83 GLY A C 1
ATOM 646 O O . GLY A 1 83 ? -12.226 12.636 11.915 1.00 95.50 83 GLY A O 1
ATOM 647 N N . GLU A 1 84 ? -12.450 14.829 11.489 1.00 96.44 84 GLU A N 1
ATOM 648 C CA . GLU A 1 84 ? -13.179 15.163 12.726 1.00 96.44 84 GLU A CA 1
ATOM 649 C C . GLU A 1 84 ? -14.452 14.319 12.913 1.00 96.44 84 GLU A C 1
ATOM 651 O O . GLU A 1 84 ? -14.802 13.905 14.022 1.00 96.44 84 GLU A O 1
ATOM 656 N N . VAL A 1 85 ? -15.199 14.066 11.832 1.00 96.00 85 VAL A N 1
ATOM 657 C CA . VAL A 1 85 ? -16.391 13.208 11.875 1.00 96.00 85 VAL A CA 1
ATOM 658 C C . VAL A 1 85 ? -16.007 11.761 12.169 1.00 96.00 85 VAL A C 1
ATOM 660 O O . VAL A 1 85 ? -16.645 11.150 13.026 1.00 96.00 85 VAL A O 1
ATOM 663 N N . VAL A 1 86 ? -14.984 11.225 11.498 1.00 94.31 86 VAL A N 1
ATOM 664 C CA . VAL A 1 86 ? -14.517 9.847 11.705 1.00 94.31 86 VAL A CA 1
ATOM 665 C C . VAL A 1 86 ? -14.021 9.651 13.138 1.00 94.31 86 VAL A C 1
ATOM 667 O O . VAL A 1 86 ? -14.505 8.737 13.805 1.00 94.31 86 VAL A O 1
ATOM 670 N N . THR A 1 87 ? -13.141 10.523 13.645 1.00 94.38 87 THR A N 1
ATOM 671 C CA . THR A 1 87 ? -12.622 10.431 15.022 1.00 94.38 87 THR A CA 1
ATOM 672 C C . THR A 1 87 ? -13.755 10.455 16.041 1.00 94.38 87 THR A C 1
ATOM 674 O O . THR A 1 87 ? -13.851 9.561 16.875 1.00 94.38 87 THR A O 1
ATOM 677 N N . ARG A 1 88 ? -14.681 11.411 15.928 1.00 95.75 88 ARG A N 1
ATOM 678 C CA . ARG A 1 88 ? -15.819 11.527 16.850 1.00 95.75 88 ARG A CA 1
ATOM 679 C C . ARG A 1 88 ? -16.739 10.307 16.825 1.00 95.75 88 ARG A C 1
ATOM 681 O O . ARG A 1 88 ? -17.240 9.894 17.866 1.00 95.75 88 ARG A O 1
ATOM 688 N N . VAL A 1 89 ? -17.004 9.738 15.646 1.00 95.12 89 VAL A N 1
ATOM 689 C CA . VAL A 1 89 ? -17.812 8.511 15.534 1.00 95.12 89 VAL A CA 1
ATOM 690 C C . VAL A 1 89 ? -17.087 7.335 16.182 1.00 95.12 89 VAL A C 1
ATOM 692 O O . VAL A 1 89 ? -17.722 6.551 16.883 1.00 95.12 89 VAL A O 1
ATOM 695 N N . LEU A 1 90 ? -15.770 7.227 16.000 1.00 94.50 90 LEU A N 1
ATOM 696 C CA . LEU A 1 90 ? -14.971 6.201 16.664 1.00 94.50 90 LEU A CA 1
ATOM 697 C C . LEU A 1 90 ? -15.001 6.369 18.182 1.00 94.50 90 LEU A C 1
ATOM 699 O O . LEU A 1 90 ? -15.322 5.410 18.870 1.00 94.50 90 LEU A O 1
ATOM 703 N N . GLU A 1 91 ? -14.760 7.568 18.711 1.00 94.25 91 GLU A N 1
ATOM 704 C CA . GLU A 1 91 ? -14.844 7.861 20.152 1.00 94.25 91 GLU A CA 1
ATOM 705 C C . GLU A 1 91 ? -16.215 7.497 20.736 1.00 94.25 91 GLU A C 1
ATOM 707 O O . GLU A 1 91 ? -16.309 6.835 21.776 1.00 94.25 91 GLU A O 1
ATOM 712 N N . GLN A 1 92 ? -17.289 7.862 20.029 1.00 95.06 92 GLN A N 1
ATOM 713 C CA . GLN A 1 92 ? -18.649 7.488 20.401 1.00 95.06 92 GLN A CA 1
ATOM 714 C C . GLN A 1 92 ? -18.809 5.960 20.439 1.00 95.06 92 GLN A C 1
ATOM 716 O O . GLN A 1 92 ? -19.296 5.413 21.426 1.00 95.06 92 GLN A O 1
ATOM 721 N N . LYS A 1 93 ? -18.363 5.250 19.398 1.00 95.81 93 LYS A N 1
ATOM 722 C CA . LYS A 1 93 ? -18.515 3.791 19.285 1.00 95.81 93 LYS A CA 1
ATOM 723 C C . LYS A 1 93 ? -17.641 3.016 20.268 1.00 95.81 93 LYS A C 1
ATOM 725 O O . LYS A 1 93 ? -18.073 1.970 20.755 1.00 95.81 93 LYS A O 1
ATOM 730 N N . VAL A 1 94 ? -16.464 3.539 20.605 1.00 94.75 94 VAL A N 1
ATOM 731 C CA . VAL A 1 94 ? -15.618 3.045 21.699 1.00 94.75 94 VAL A CA 1
ATOM 732 C C . VAL A 1 94 ? -16.367 3.167 23.022 1.00 94.75 94 VAL A C 1
ATOM 734 O O . VAL A 1 94 ? -16.457 2.187 23.756 1.00 94.75 94 VAL A O 1
ATOM 737 N N . THR A 1 95 ? -16.960 4.330 23.296 1.00 95.06 95 THR A N 1
ATOM 738 C CA . THR A 1 95 ? -17.724 4.579 24.527 1.00 95.06 95 THR A CA 1
ATOM 739 C C . THR A 1 95 ? -18.931 3.643 24.632 1.00 95.06 95 THR A C 1
ATOM 741 O O . THR A 1 95 ? -19.114 2.979 25.651 1.00 95.06 95 THR A O 1
ATOM 744 N N . GLU A 1 96 ? -19.709 3.509 23.554 1.00 96.31 96 GLU A N 1
ATOM 745 C CA . GLU A 1 96 ? -20.876 2.616 23.481 1.00 96.31 96 GLU A CA 1
ATOM 746 C C . GLU A 1 96 ? -20.511 1.134 23.692 1.00 96.31 96 GLU A C 1
ATOM 748 O O . GLU A 1 96 ? -21.310 0.366 24.229 1.00 96.31 96 GLU A O 1
ATOM 753 N N . ASN A 1 97 ? -19.301 0.716 23.301 1.00 96.12 97 ASN A N 1
ATOM 754 C CA . ASN A 1 97 ? -18.849 -0.678 23.383 1.00 96.12 97 ASN A CA 1
ATOM 755 C C . ASN A 1 97 ? -17.773 -0.922 24.455 1.00 96.12 97 ASN A C 1
ATOM 757 O O . ASN A 1 97 ? -17.209 -2.019 24.512 1.00 96.12 97 ASN A O 1
ATOM 761 N N . ALA A 1 98 ? -17.525 0.041 25.348 1.00 94.75 98 ALA A N 1
ATOM 762 C CA . ALA A 1 98 ? -16.458 -0.023 26.349 1.00 94.75 98 ALA A CA 1
ATOM 763 C C . ALA A 1 98 ? -16.540 -1.289 27.218 1.00 94.75 98 ALA A C 1
ATOM 765 O O . ALA A 1 98 ? -15.542 -1.975 27.432 1.00 94.75 98 ALA A O 1
ATOM 766 N N . ALA A 1 99 ? -17.744 -1.679 27.647 1.00 94.12 99 ALA A N 1
ATOM 767 C CA . ALA A 1 99 ? -17.935 -2.887 28.450 1.00 94.12 99 ALA A CA 1
ATOM 768 C C . ALA A 1 99 ? -17.596 -4.182 27.685 1.00 94.12 99 ALA A C 1
ATOM 770 O O . ALA A 1 99 ? -17.106 -5.139 28.286 1.00 94.12 99 ALA A O 1
ATOM 771 N N . LYS A 1 100 ? -17.847 -4.235 26.367 1.00 93.75 100 LYS A N 1
ATOM 772 C CA . LYS A 1 100 ? -17.491 -5.397 25.534 1.00 93.75 100 LYS A CA 1
ATOM 773 C C . LYS A 1 100 ? -15.983 -5.491 25.323 1.00 93.75 100 LYS A C 1
ATOM 775 O O . LYS A 1 100 ? -15.451 -6.600 25.373 1.00 93.75 100 LYS A O 1
ATOM 780 N N . LEU A 1 101 ? -15.330 -4.340 25.138 1.00 90.81 101 LEU A N 1
ATOM 781 C CA . LEU A 1 101 ? -13.878 -4.206 25.021 1.00 90.81 101 LEU A CA 1
ATOM 782 C C . LEU A 1 101 ? -13.170 -4.668 26.299 1.00 90.81 101 LEU A C 1
ATOM 784 O O . LEU A 1 101 ? -12.313 -5.541 26.231 1.00 90.81 101 LEU A O 1
ATOM 788 N N . ILE A 1 102 ? -13.586 -4.163 27.467 1.00 89.62 102 ILE A N 1
ATOM 789 C CA . ILE A 1 102 ? -13.000 -4.535 28.769 1.00 89.62 102 ILE A CA 1
ATOM 790 C C . ILE A 1 102 ? -13.139 -6.038 29.036 1.00 89.62 102 ILE A C 1
ATOM 792 O O . ILE A 1 102 ? -12.219 -6.668 29.550 1.00 89.62 102 ILE A O 1
ATOM 796 N N . ARG A 1 103 ? -14.280 -6.634 28.670 1.00 92.19 103 ARG A N 1
ATOM 797 C CA . ARG A 1 103 ? -14.521 -8.073 28.846 1.00 92.19 103 ARG A CA 1
ATOM 798 C C . ARG A 1 103 ? -13.857 -8.954 27.783 1.00 92.19 103 ARG A C 1
ATOM 800 O O . ARG A 1 103 ? -13.965 -10.170 27.895 1.00 92.19 103 ARG A O 1
ATOM 807 N N . GLY A 1 104 ? -13.231 -8.381 26.751 1.00 90.25 104 GLY A N 1
ATOM 808 C CA . GLY A 1 104 ? -12.675 -9.149 25.630 1.00 90.25 104 GLY A CA 1
ATOM 809 C C . GLY A 1 104 ? -13.733 -9.952 24.863 1.00 90.25 104 GLY A C 1
ATOM 810 O O . GLY A 1 104 ? -13.454 -11.035 24.370 1.00 90.25 104 GLY A O 1
ATOM 811 N N . THR A 1 105 ? -14.970 -9.449 24.819 1.00 95.44 105 THR A N 1
ATOM 812 C CA . THR A 1 105 ? -16.119 -10.112 24.156 1.00 95.44 105 THR A CA 1
ATOM 813 C C . THR A 1 105 ? -16.409 -9.559 22.763 1.00 95.44 105 THR A C 1
ATOM 815 O O . THR A 1 105 ? -17.357 -9.985 22.110 1.00 95.44 105 THR A O 1
ATOM 818 N N . LEU A 1 106 ? -15.638 -8.560 22.340 1.00 95.06 106 LEU A N 1
ATOM 819 C CA . LEU A 1 106 ? -15.695 -8.024 20.992 1.00 95.06 106 LEU A CA 1
ATOM 820 C C . LEU A 1 106 ? -14.931 -8.961 20.048 1.00 95.06 106 LEU A C 1
ATOM 822 O O . LEU A 1 106 ? -13.881 -9.471 20.429 1.00 95.06 106 LEU A O 1
ATOM 826 N N . ASP A 1 107 ? -15.447 -9.166 18.838 1.00 94.56 107 ASP A N 1
ATOM 827 C CA . ASP A 1 107 ? -14.752 -9.942 17.810 1.00 94.56 107 ASP A CA 1
ATOM 828 C C . ASP A 1 107 ? -13.400 -9.288 17.473 1.00 94.56 107 ASP A C 1
ATOM 830 O O . ASP A 1 107 ? -13.334 -8.073 17.255 1.00 94.56 107 ASP A O 1
ATOM 834 N N . ASP A 1 108 ? -12.327 -10.076 17.452 1.00 93.62 108 ASP A N 1
ATOM 835 C CA . ASP A 1 108 ? -10.949 -9.614 17.239 1.00 93.62 108 ASP A CA 1
ATOM 836 C C . ASP A 1 108 ? -10.724 -9.063 15.821 1.00 93.62 108 ASP A C 1
ATOM 838 O O . ASP A 1 108 ? -9.847 -8.228 15.593 1.00 93.62 108 ASP A O 1
ATOM 842 N N . THR A 1 109 ? -11.567 -9.458 14.866 1.00 94.12 109 THR A N 1
ATOM 843 C CA . THR A 1 109 ? -11.559 -8.940 13.496 1.00 94.12 109 THR A CA 1
ATOM 844 C C . THR A 1 109 ? -12.488 -7.745 13.279 1.00 94.12 109 THR A C 1
ATOM 846 O O . THR A 1 109 ? -12.519 -7.185 12.180 1.00 94.12 109 THR A O 1
ATOM 849 N N . SER A 1 110 ? -13.228 -7.307 14.299 1.00 95.56 110 SER A N 1
ATOM 850 C CA . SER A 1 110 ? -14.083 -6.120 14.200 1.00 95.56 110 SER A CA 1
ATOM 851 C C . SER A 1 110 ? -13.281 -4.823 14.048 1.00 95.56 110 SER A C 1
ATOM 853 O O . SER A 1 110 ? -12.126 -4.727 14.463 1.00 95.56 110 SER A O 1
ATOM 855 N N . LEU A 1 111 ? -13.894 -3.778 13.478 1.00 94.75 111 LEU A N 1
ATOM 856 C CA . LEU A 1 111 ? -13.236 -2.482 13.270 1.00 94.75 111 LEU A CA 1
ATOM 857 C C . LEU A 1 111 ? -12.716 -1.902 14.577 1.00 94.75 111 LEU A C 1
ATOM 859 O O . LEU A 1 111 ? -11.596 -1.406 14.619 1.00 94.75 111 LEU A O 1
ATOM 863 N N . LEU A 1 112 ? -13.538 -1.947 15.628 1.00 94.38 112 LEU A N 1
ATOM 864 C CA . LEU A 1 112 ? -13.175 -1.393 16.926 1.00 94.38 112 LEU A CA 1
ATOM 865 C C . LEU A 1 112 ? -12.018 -2.170 17.557 1.00 94.38 112 LEU A C 1
ATOM 867 O O . LEU A 1 112 ? -11.098 -1.538 18.071 1.00 94.38 112 LEU A O 1
ATOM 871 N N . ALA A 1 113 ? -12.010 -3.505 17.473 1.00 92.75 113 ALA A N 1
ATOM 872 C CA . ALA A 1 113 ? -10.883 -4.302 17.956 1.00 92.75 113 ALA A CA 1
ATOM 873 C C . ALA A 1 113 ? -9.600 -3.977 17.176 1.00 92.75 113 ALA A C 1
ATOM 875 O O . ALA A 1 113 ? -8.573 -3.656 17.778 1.00 92.75 113 ALA A O 1
ATOM 876 N N . LEU A 1 114 ? -9.687 -3.947 15.843 1.00 92.00 114 LEU A N 1
ATOM 877 C CA . LEU A 1 114 ?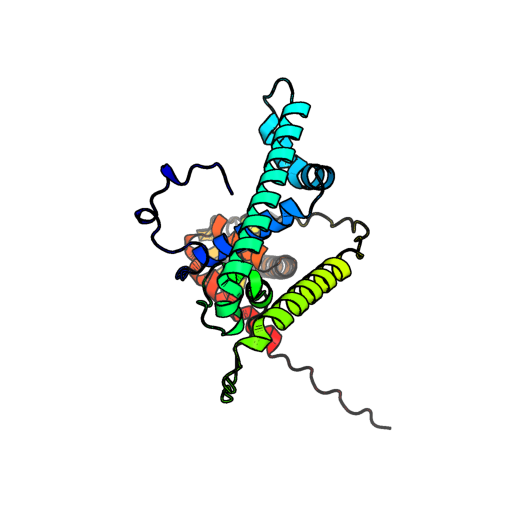 -8.560 -3.638 14.964 1.00 92.00 114 LEU A CA 1
ATOM 878 C C . LEU A 1 114 ? -8.021 -2.215 15.169 1.00 92.00 114 LEU A C 1
ATOM 880 O O . LEU A 1 114 ? -6.805 -2.019 15.140 1.00 92.00 114 LEU A O 1
ATOM 884 N N . ALA A 1 115 ? -8.895 -1.227 15.375 1.00 89.38 115 ALA A N 1
ATOM 885 C CA . ALA A 1 115 ? -8.519 0.174 15.550 1.00 89.38 115 ALA A CA 1
ATOM 886 C C . ALA A 1 115 ? -7.913 0.459 16.936 1.00 89.38 115 ALA A C 1
ATOM 888 O O . ALA A 1 115 ? -6.948 1.215 17.022 1.00 89.38 115 ALA A O 1
ATOM 889 N N . ILE A 1 116 ? -8.450 -0.144 18.005 1.00 84.88 116 ILE A N 1
ATOM 890 C CA . ILE A 1 116 ? -8.024 0.109 19.394 1.00 84.88 116 ILE A CA 1
ATOM 891 C C . ILE A 1 116 ? -6.829 -0.748 19.793 1.00 84.88 116 ILE A C 1
ATOM 893 O O . ILE A 1 116 ? -5.924 -0.260 20.462 1.00 84.88 116 ILE A O 1
ATOM 897 N N . GLY A 1 117 ? -6.819 -2.029 19.414 1.00 70.38 117 GLY A N 1
ATOM 898 C CA . GLY A 1 117 ? -5.856 -3.003 19.929 1.00 70.38 117 GLY A CA 1
ATOM 899 C C . GLY A 1 117 ? -4.416 -2.773 19.477 1.00 70.38 117 GLY A C 1
ATOM 900 O O . GLY A 1 117 ? -3.542 -3.562 19.831 1.00 70.38 117 GLY A O 1
ATOM 901 N N . GLU A 1 118 ? -4.168 -1.754 18.642 1.00 63.94 118 GLU A N 1
ATOM 902 C CA . GLU A 1 118 ? -2.907 -1.557 17.922 1.00 63.94 118 GLU A CA 1
ATOM 903 C C . GLU A 1 118 ? -2.441 -2.843 17.218 1.00 63.94 118 GLU A C 1
ATOM 905 O O . GLU A 1 118 ? -1.277 -2.994 16.854 1.00 63.94 118 GLU A O 1
ATOM 910 N N . GLU A 1 119 ? -3.336 -3.810 17.005 1.00 55.56 119 GLU A N 1
ATOM 911 C CA . GLU A 1 119 ? -2.967 -5.131 16.517 1.00 55.56 119 GLU A CA 1
ATOM 912 C C . GLU A 1 119 ? -2.526 -5.041 15.059 1.00 55.56 119 GLU A C 1
ATOM 914 O O . GLU A 1 119 ? -1.681 -5.800 14.612 1.00 55.56 119 GLU A O 1
ATOM 919 N N . HIS A 1 120 ? -2.967 -4.004 14.349 1.00 49.75 120 HIS A N 1
ATOM 920 C CA . HIS A 1 120 ? -2.425 -3.595 13.060 1.00 49.75 120 HIS A CA 1
ATOM 921 C C . HIS A 1 120 ? -0.998 -3.004 13.132 1.00 49.75 120 HIS A C 1
ATOM 923 O O . HIS A 1 120 ? -0.231 -3.152 12.181 1.00 49.75 120 HIS A O 1
ATOM 929 N N . LEU A 1 121 ? -0.604 -2.368 14.245 1.00 44.22 121 LEU A N 1
ATOM 930 C CA . LEU A 1 121 ? 0.794 -1.995 14.513 1.00 44.22 121 LEU A CA 1
ATOM 931 C C . LEU A 1 121 ? 1.618 -3.239 14.871 1.00 44.22 121 LEU A C 1
ATOM 933 O O . LEU A 1 121 ? 2.765 -3.366 14.444 1.00 44.22 121 LEU A O 1
ATOM 937 N N . ARG A 1 122 ? 1.014 -4.207 15.572 1.00 45.88 122 ARG A N 1
ATOM 938 C CA . ARG A 1 122 ? 1.621 -5.519 15.851 1.00 45.88 122 ARG A CA 1
ATOM 939 C C . ARG A 1 122 ? 1.668 -6.442 14.636 1.00 45.88 122 ARG A C 1
ATOM 941 O O . ARG A 1 122 ? 2.571 -7.262 14.554 1.00 45.88 122 ARG A O 1
ATOM 948 N N . GLN A 1 123 ? 0.795 -6.282 13.643 1.00 45.38 123 GLN A N 1
ATOM 949 C CA . GLN A 1 123 ? 0.838 -7.034 12.382 1.00 45.38 123 GLN A CA 1
ATOM 950 C C . GLN A 1 123 ? 2.042 -6.653 11.507 1.00 45.38 123 GLN A C 1
ATOM 952 O O . GLN A 1 123 ? 2.403 -7.416 10.612 1.00 45.38 123 GLN A O 1
ATOM 957 N N . GLN A 1 124 ? 2.741 -5.550 11.809 1.00 45.31 124 GLN A N 1
ATOM 958 C CA . GLN A 1 124 ? 4.092 -5.322 11.280 1.00 45.31 124 GLN A CA 1
ATOM 959 C C . GLN A 1 124 ? 5.147 -6.263 11.909 1.00 45.31 124 GLN A C 1
ATOM 961 O O . GLN A 1 124 ? 6.244 -6.388 11.368 1.00 45.31 124 GLN A O 1
ATOM 966 N N . PHE A 1 125 ? 4.812 -6.976 12.993 1.00 34.31 125 PHE A N 1
ATOM 967 C CA . PHE A 1 125 ? 5.708 -7.804 13.808 1.00 34.31 125 PHE A CA 1
ATOM 968 C C . PHE A 1 125 ? 5.017 -9.034 14.442 1.00 34.31 125 PHE A C 1
ATOM 970 O O . PHE A 1 125 ? 5.131 -9.245 15.647 1.00 34.31 125 PHE A O 1
ATOM 977 N N . HIS A 1 126 ? 4.342 -9.896 13.673 1.00 37.16 126 HIS A N 1
ATOM 978 C CA . HIS A 1 126 ? 3.967 -11.218 14.202 1.00 37.16 126 HIS A CA 1
ATOM 979 C C . HIS A 1 126 ? 5.002 -12.299 13.863 1.00 37.16 126 HIS A C 1
ATOM 981 O O . HIS A 1 126 ? 5.031 -12.872 12.775 1.00 37.16 126 HIS A O 1
ATOM 987 N N . LEU A 1 127 ? 5.853 -12.559 14.859 1.00 34.53 127 LEU A N 1
ATOM 988 C CA . LEU A 1 127 ? 6.426 -13.870 15.176 1.00 34.53 127 LEU A CA 1
ATOM 989 C C . LEU A 1 127 ? 5.309 -14.857 15.583 1.00 34.53 127 LEU A C 1
ATOM 991 O O . LEU A 1 127 ? 4.266 -14.399 16.061 1.00 34.53 127 LEU A O 1
ATOM 995 N N . PRO A 1 128 ? 5.498 -16.186 15.443 1.00 37.03 128 PRO A N 1
ATOM 996 C CA . PRO A 1 128 ? 4.505 -17.159 15.885 1.00 37.03 128 PR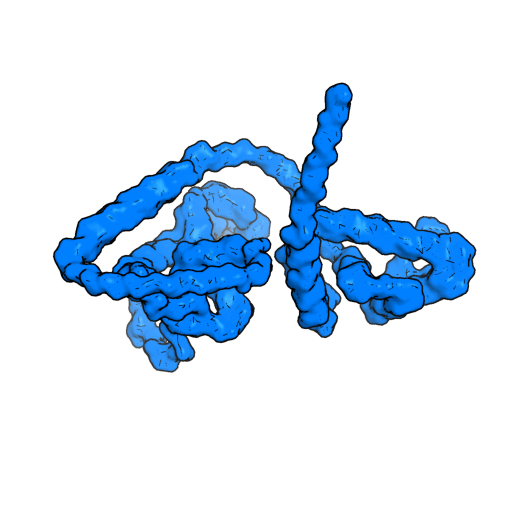O A CA 1
ATOM 997 C C . PRO A 1 128 ? 4.386 -17.136 17.414 1.00 37.03 128 PRO A C 1
ATOM 999 O O . PRO A 1 128 ? 5.395 -17.119 18.118 1.00 37.03 128 PRO A O 1
ATOM 1002 N N . ALA A 1 129 ? 3.149 -17.124 17.908 1.00 41.97 129 ALA A N 1
ATOM 1003 C CA . ALA A 1 129 ? 2.821 -17.100 19.326 1.00 41.97 129 ALA A CA 1
ATOM 1004 C C . ALA A 1 129 ? 2.973 -18.491 19.963 1.00 41.97 129 ALA A C 1
ATOM 1006 O O . ALA A 1 129 ? 2.349 -19.450 19.510 1.00 41.97 129 ALA A O 1
ATOM 1007 N N . GLU A 1 130 ? 3.734 -18.574 21.055 1.00 34.75 130 GLU A N 1
ATOM 1008 C CA . GLU A 1 130 ? 3.594 -19.637 22.050 1.00 34.75 130 GLU A CA 1
ATOM 1009 C C . GLU A 1 130 ? 2.843 -19.122 23.288 1.00 34.75 130 GLU A C 1
ATOM 1011 O O . GLU A 1 130 ? 3.036 -17.994 23.736 1.00 34.75 130 GLU A O 1
ATOM 1016 N N . ALA A 1 131 ? 2.027 -20.029 23.830 1.00 38.31 131 ALA A N 1
ATOM 1017 C CA . ALA A 1 131 ? 1.478 -20.099 25.184 1.00 38.31 131 ALA A CA 1
ATOM 1018 C C . ALA A 1 131 ? 0.480 -19.016 25.649 1.00 38.31 131 ALA A C 1
ATOM 1020 O O . ALA A 1 131 ? 0.800 -18.025 26.301 1.00 38.31 131 ALA A O 1
ATOM 1021 N N . SER A 1 132 ? -0.795 -19.348 25.435 1.00 40.56 132 SER A N 1
ATOM 1022 C CA . SER A 1 132 ? -1.938 -18.903 26.233 1.00 40.56 132 SER A CA 1
ATOM 1023 C C . SER A 1 132 ? -1.780 -19.326 27.703 1.00 40.56 132 SER A C 1
ATOM 1025 O O . SER A 1 132 ? -1.675 -20.517 27.996 1.00 40.56 132 SER A O 1
ATOM 1027 N N . ILE A 1 133 ? -1.824 -18.366 28.632 1.00 35.91 133 ILE A N 1
ATOM 1028 C CA . ILE A 1 133 ? -2.060 -18.621 30.060 1.00 35.91 133 ILE A CA 1
ATOM 1029 C C . ILE A 1 133 ? -3.482 -18.146 30.382 1.00 35.91 133 ILE A C 1
ATOM 1031 O O . ILE A 1 133 ? -3.755 -16.949 30.455 1.00 35.91 133 ILE A O 1
ATOM 1035 N N . ARG A 1 134 ? -4.398 -19.105 30.566 1.00 35.88 134 ARG A N 1
ATOM 1036 C CA . ARG A 1 134 ? -5.717 -18.900 31.184 1.00 35.88 134 ARG A CA 1
ATOM 1037 C C . ARG A 1 134 ? -5.548 -18.775 32.700 1.00 35.88 134 ARG A C 1
ATOM 1039 O O . ARG A 1 134 ? -5.038 -19.695 33.331 1.00 35.88 134 ARG A O 1
ATOM 1046 N N . GLY A 1 135 ? -6.061 -17.694 33.281 1.00 34.62 135 GLY A N 1
ATOM 1047 C CA . GLY A 1 135 ? -6.383 -17.595 34.708 1.00 34.62 135 GLY A CA 1
ATOM 1048 C C . GLY A 1 135 ? -7.887 -17.341 34.899 1.00 34.62 135 GLY A C 1
ATOM 1049 O O . GLY A 1 135 ? -8.512 -16.774 33.999 1.00 34.62 135 GLY A O 1
ATOM 1050 N N . PRO A 1 136 ? -8.502 -17.767 36.019 1.00 35.78 136 PRO A N 1
ATOM 1051 C CA . PRO A 1 136 ? -9.940 -17.627 36.229 1.00 35.78 136 PRO A CA 1
ATOM 1052 C C . PRO A 1 136 ? -10.297 -16.196 36.660 1.00 35.78 136 PRO A C 1
ATOM 1054 O O . PRO A 1 136 ? -9.724 -15.655 37.606 1.00 35.78 136 PRO A O 1
ATOM 1057 N N . ALA A 1 137 ? -11.268 -15.589 35.976 1.00 37.53 137 ALA A N 1
ATOM 1058 C CA . ALA A 1 137 ? -11.796 -14.271 36.312 1.00 37.53 137 ALA A CA 1
ATOM 1059 C C . ALA A 1 137 ? -12.784 -14.352 37.491 1.00 37.53 137 ALA A C 1
ATOM 1061 O O . ALA A 1 137 ? -13.716 -15.157 37.479 1.00 37.53 137 ALA A O 1
ATOM 1062 N N . LYS A 1 138 ? -12.592 -13.492 38.499 1.00 38.31 138 LYS A N 1
ATOM 1063 C CA . LYS A 1 138 ? -13.587 -13.213 39.549 1.00 38.31 138 LYS A CA 1
ATOM 1064 C C . LYS A 1 138 ? -14.658 -12.243 39.019 1.00 38.31 138 LYS A C 1
ATOM 1066 O O . LYS A 1 138 ? -14.328 -11.387 38.197 1.00 38.31 138 LYS A O 1
ATOM 1071 N N . PRO A 1 139 ? -15.913 -12.325 39.495 1.00 39.97 139 PRO A N 1
ATOM 1072 C CA . PRO A 1 139 ? -16.960 -11.387 39.107 1.00 39.97 139 PRO A CA 1
ATOM 1073 C C . PRO A 1 139 ? -16.714 -10.019 39.759 1.00 39.97 139 PRO A C 1
ATOM 1075 O O . PRO A 1 139 ? -16.583 -9.919 40.978 1.00 39.97 139 PRO A O 1
ATOM 1078 N N . VAL A 1 140 ? -16.640 -8.973 38.937 1.00 43.94 140 VAL A N 1
ATOM 1079 C CA . VAL A 1 140 ? -16.477 -7.579 39.375 1.00 43.94 140 VAL A CA 1
ATOM 1080 C C . VAL A 1 140 ? -17.860 -6.938 39.531 1.00 43.94 140 VAL A C 1
ATOM 1082 O O . VAL A 1 140 ? -18.722 -7.072 38.661 1.00 43.94 140 VAL A O 1
ATOM 1085 N N . SER A 1 141 ? -18.069 -6.283 40.673 1.00 49.78 141 SER A N 1
ATOM 1086 C CA . SER A 1 141 ? -19.314 -5.628 41.098 1.00 49.78 141 SER A CA 1
ATOM 1087 C C . SER A 1 141 ? -19.629 -4.372 40.272 1.00 49.78 141 SER A C 1
ATOM 1089 O O . SER A 1 141 ? -18.731 -3.634 39.871 1.00 49.78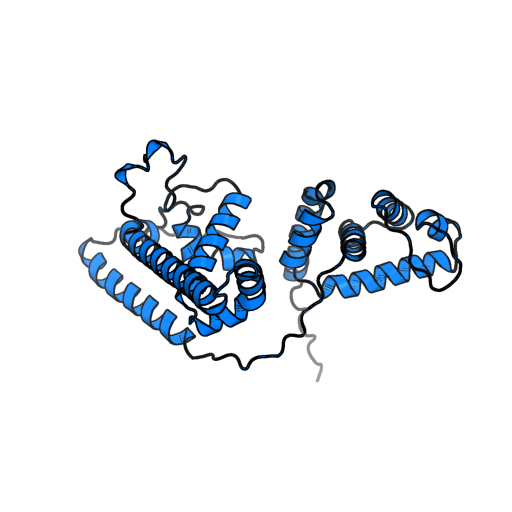 141 SER A O 1
ATOM 1091 N N . SER A 1 142 ? -20.921 -4.089 40.054 1.00 51.53 142 SER A N 1
ATOM 1092 C CA . SER A 1 142 ? -21.398 -3.002 39.174 1.00 51.53 142 SER A CA 1
ATOM 1093 C C . SER A 1 142 ? -21.083 -1.574 39.654 1.00 51.53 142 SER A C 1
ATOM 1095 O O . SER A 1 142 ? -21.228 -0.630 38.881 1.00 51.53 142 SER A O 1
ATOM 1097 N N . VAL A 1 143 ? -20.595 -1.404 40.888 1.00 50.53 143 VAL A N 1
ATOM 1098 C CA . VAL A 1 143 ? -20.281 -0.084 41.469 1.00 50.53 143 VAL A CA 1
ATOM 1099 C C . VAL A 1 143 ? -18.885 0.431 41.054 1.00 50.53 143 VAL A C 1
ATOM 1101 O O . VAL A 1 143 ? -18.632 1.629 41.117 1.00 50.53 143 VAL A O 1
ATOM 1104 N N . GLU A 1 144 ? -17.994 -0.423 40.530 1.00 48.19 144 GLU A N 1
ATOM 1105 C CA . GLU A 1 144 ? -16.623 -0.040 40.112 1.00 48.19 144 GLU A CA 1
ATOM 1106 C C . GLU A 1 144 ? -16.497 0.417 38.641 1.00 48.19 144 GLU A C 1
ATOM 1108 O O . GLU A 1 144 ? -15.433 0.871 38.208 1.00 48.19 144 GLU A O 1
ATOM 1113 N N . LEU A 1 145 ? -17.576 0.341 37.854 1.00 50.69 145 LEU A N 1
ATOM 1114 C CA . LEU A 1 145 ? -17.561 0.634 36.412 1.00 50.69 145 LEU A CA 1
ATOM 1115 C C . LEU A 1 145 ? -17.484 2.135 36.068 1.00 50.69 145 LEU A C 1
ATOM 1117 O O . LEU A 1 145 ? -16.979 2.497 35.007 1.00 50.69 145 LEU A O 1
ATOM 1121 N N . SER A 1 146 ? -17.946 3.028 36.949 1.00 50.62 146 SER A N 1
ATOM 1122 C CA . SER A 1 146 ? -17.917 4.479 36.690 1.00 50.62 146 SER A CA 1
ATOM 1123 C C . SER A 1 146 ? -16.549 5.106 36.985 1.00 50.62 146 SER A C 1
ATOM 11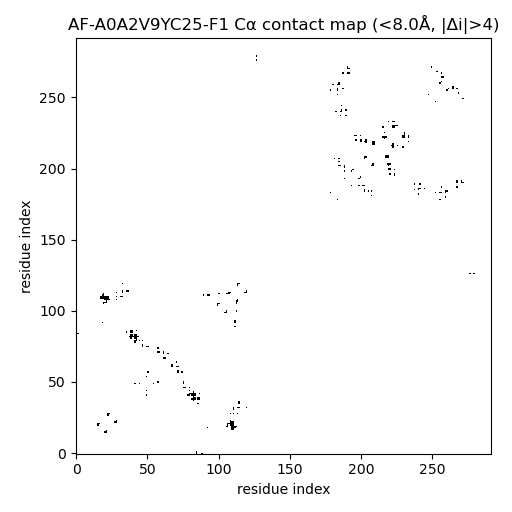25 O O . SER A 1 146 ? -16.075 5.945 36.220 1.00 50.62 146 SER A O 1
ATOM 1127 N N . ALA A 1 147 ? -15.867 4.650 38.041 1.00 52.84 147 ALA A N 1
ATOM 1128 C CA . ALA A 1 147 ? -14.516 5.096 38.388 1.00 52.84 147 ALA A CA 1
ATOM 1129 C C . ALA A 1 147 ? -13.461 4.589 37.387 1.00 52.84 147 ALA A C 1
ATOM 1131 O O . ALA A 1 147 ? -12.488 5.281 37.088 1.00 52.84 147 ALA A O 1
ATOM 1132 N N . THR A 1 148 ? -13.673 3.402 36.813 1.00 55.53 148 THR A N 1
ATOM 1133 C CA . THR A 1 148 ? -12.798 2.852 35.768 1.00 55.53 148 THR A CA 1
ATOM 1134 C C . THR A 1 148 ? -12.917 3.613 34.447 1.00 55.53 148 THR A C 1
ATOM 1136 O O . THR A 1 148 ? -11.893 3.861 33.817 1.00 55.53 148 THR A O 1
ATOM 1139 N N . LEU A 1 149 ? -14.110 4.080 34.060 1.00 51.56 149 LEU A N 1
ATOM 1140 C CA . LEU A 1 149 ? -14.289 4.912 32.859 1.00 51.56 149 LEU A CA 1
ATOM 1141 C C . LEU A 1 149 ? -13.584 6.276 32.961 1.00 51.56 149 LEU A C 1
ATOM 1143 O O . LEU A 1 149 ? -12.930 6.689 32.005 1.00 51.56 149 LEU A O 1
ATOM 1147 N N . ALA A 1 150 ? -13.641 6.942 34.120 1.00 60.03 150 ALA A N 1
ATOM 1148 C CA . ALA A 1 150 ? -12.928 8.206 34.341 1.00 60.03 150 ALA A CA 1
ATOM 1149 C C . ALA A 1 150 ? -11.397 8.028 34.305 1.00 60.03 150 ALA A C 1
ATOM 1151 O O . ALA A 1 150 ? -10.684 8.842 33.716 1.00 60.03 150 ALA A O 1
ATOM 1152 N N . ASN A 1 151 ? -10.893 6.923 34.865 1.00 64.19 151 ASN A N 1
ATOM 1153 C CA . ASN A 1 151 ? -9.469 6.588 34.829 1.00 64.19 151 ASN A CA 1
ATOM 1154 C C . ASN A 1 151 ? -8.982 6.226 33.418 1.00 64.19 151 ASN A C 1
ATOM 1156 O O . ASN A 1 151 ? -7.852 6.555 33.062 1.00 64.19 151 ASN A O 1
ATOM 1160 N N . ILE A 1 152 ? -9.824 5.589 32.597 1.00 58.19 152 ILE A N 1
ATOM 1161 C CA . ILE A 1 152 ? -9.509 5.285 31.193 1.00 58.19 152 ILE A CA 1
ATOM 1162 C C . ILE A 1 152 ? -9.472 6.569 30.358 1.00 58.19 152 ILE A C 1
ATOM 1164 O O . ILE A 1 152 ? -8.520 6.763 29.605 1.00 58.19 152 ILE A O 1
ATOM 1168 N N . ASP A 1 153 ? -10.439 7.476 30.528 1.00 56.00 153 ASP A N 1
ATOM 1169 C CA . ASP A 1 153 ? -10.447 8.770 29.831 1.00 56.00 153 ASP A CA 1
ATOM 1170 C C . ASP A 1 153 ? -9.219 9.619 30.211 1.00 56.00 153 ASP A C 1
ATOM 1172 O O . ASP A 1 153 ? -8.560 10.213 29.354 1.00 56.00 153 ASP A O 1
ATOM 1176 N N . GLN A 1 154 ? -8.821 9.599 31.488 1.00 60.78 154 GLN A N 1
ATOM 1177 C CA . GLN A 1 154 ? -7.610 10.272 31.958 1.00 60.78 154 GLN A CA 1
ATOM 1178 C C . GLN A 1 154 ? -6.324 9.606 31.442 1.00 60.78 154 GLN A C 1
ATOM 1180 O O . GLN A 1 154 ? -5.393 10.312 31.050 1.00 60.78 154 GLN A O 1
ATOM 1185 N N . ALA A 1 155 ? -6.272 8.272 31.372 1.00 55.75 155 ALA A N 1
ATOM 1186 C CA . ALA A 1 155 ? -5.144 7.536 30.803 1.00 55.75 155 ALA A CA 1
ATOM 1187 C C . ALA A 1 155 ? -5.007 7.775 29.290 1.00 55.75 155 ALA A C 1
ATOM 1189 O O . ALA A 1 155 ? -3.899 8.008 28.808 1.00 55.75 155 ALA A O 1
ATOM 1190 N N . MET A 1 156 ? -6.119 7.809 28.550 1.00 53.41 156 MET A N 1
ATOM 1191 C CA . MET A 1 156 ? -6.134 8.143 27.125 1.00 53.41 156 MET A CA 1
ATOM 1192 C C . MET A 1 156 ? -5.724 9.598 26.885 1.00 53.41 156 MET A C 1
ATOM 1194 O O . MET A 1 156 ? -4.874 9.856 26.035 1.00 53.41 156 MET A O 1
ATOM 1198 N N . LYS A 1 157 ? -6.232 10.558 27.669 1.00 54.72 157 LYS A N 1
ATOM 1199 C CA . LYS A 1 157 ? -5.821 11.971 27.578 1.00 54.72 157 LYS A CA 1
ATOM 1200 C C . LYS A 1 157 ? -4.344 12.172 27.916 1.00 54.72 157 LYS A C 1
ATOM 1202 O O . LYS A 1 157 ? -3.663 12.916 27.207 1.00 54.72 157 LYS A O 1
ATOM 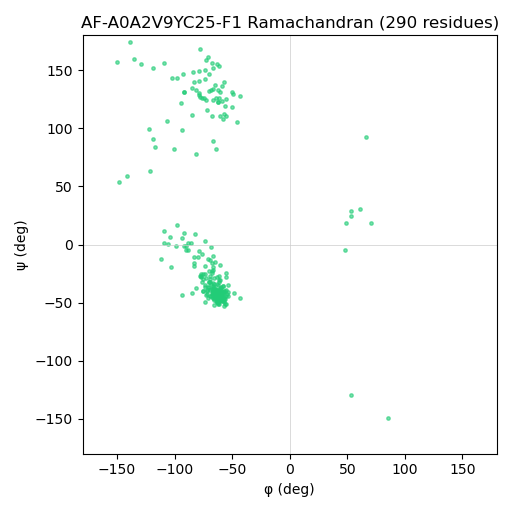1207 N N . ALA A 1 158 ? -3.828 11.497 28.944 1.00 53.50 158 ALA A N 1
ATOM 1208 C CA . ALA A 1 158 ? -2.411 11.528 29.317 1.00 53.50 158 ALA A CA 1
ATOM 1209 C C . ALA A 1 158 ? -1.514 10.879 28.246 1.00 53.50 158 ALA A C 1
ATOM 1211 O O . ALA A 1 158 ? -0.429 11.378 27.948 1.00 53.50 158 ALA A O 1
ATOM 1212 N N . PHE A 1 159 ? -1.981 9.800 27.615 1.00 50.16 159 PHE A N 1
ATOM 1213 C CA . PHE A 1 159 ? -1.288 9.146 26.507 1.00 50.16 159 PHE A CA 1
ATOM 1214 C C . PHE A 1 159 ? -1.243 10.040 25.258 1.00 50.16 159 PHE A C 1
ATOM 1216 O O . PHE A 1 159 ? -0.176 10.254 24.684 1.00 50.16 159 PHE A O 1
ATOM 1223 N N . LEU A 1 160 ? -2.371 10.656 24.891 1.00 47.44 160 LEU A N 1
ATOM 1224 C CA . LEU A 1 160 ? -2.482 11.557 23.739 1.00 47.44 160 LEU A CA 1
ATOM 1225 C C . LEU A 1 160 ? -1.676 12.857 23.914 1.00 47.44 160 LEU A C 1
ATOM 1227 O O . LEU A 1 160 ? -1.129 13.381 22.944 1.00 47.44 160 LEU A O 1
ATOM 1231 N N . THR A 1 161 ? -1.546 13.372 25.140 1.00 51.53 161 THR A N 1
ATOM 1232 C CA . THR A 1 161 ? -0.732 14.570 25.427 1.00 51.53 161 THR A CA 1
ATOM 1233 C C . THR A 1 161 ? 0.769 14.287 25.440 1.00 51.53 161 THR A C 1
ATOM 1235 O O . THR A 1 161 ? 1.543 15.139 25.004 1.00 51.53 161 THR A O 1
ATOM 1238 N N . LYS A 1 162 ? 1.203 13.088 25.846 1.00 47.28 162 LYS A N 1
ATOM 1239 C CA . LYS A 1 162 ? 2.626 12.705 25.880 1.00 47.28 162 LYS A CA 1
ATOM 1240 C C . LYS A 1 162 ? 3.262 12.581 24.488 1.00 47.28 162 LYS A C 1
ATOM 1242 O O . LYS A 1 162 ? 4.467 12.765 24.351 1.00 47.28 162 LYS A O 1
ATOM 1247 N N . PHE A 1 163 ? 2.459 12.357 23.447 1.00 46.56 163 PHE A N 1
ATOM 1248 C CA . PHE A 1 163 ? 2.913 12.335 22.049 1.00 46.56 163 PHE A CA 1
ATOM 1249 C C . PHE A 1 163 ? 2.900 13.708 21.355 1.00 46.56 163 PHE A C 1
ATOM 1251 O O . PHE A 1 163 ? 3.391 13.834 20.236 1.00 46.56 163 PHE A O 1
ATOM 1258 N N . ARG A 1 164 ? 2.399 14.759 22.020 1.00 44.41 164 ARG A N 1
ATOM 1259 C CA . ARG A 1 164 ? 2.278 16.122 21.470 1.00 44.41 164 ARG A CA 1
ATOM 1260 C C . ARG A 1 164 ? 3.607 16.899 21.423 1.00 44.41 164 ARG A C 1
ATOM 1262 O O . ARG A 1 164 ? 3.643 17.987 20.864 1.00 44.41 164 ARG A O 1
ATOM 1269 N N . GLY A 1 165 ? 4.678 16.365 22.020 1.00 36.06 165 GLY A N 1
ATOM 1270 C CA . GLY A 1 165 ? 5.950 17.073 22.242 1.00 36.06 165 GLY A CA 1
ATOM 1271 C C . GLY A 1 165 ? 7.123 16.681 21.339 1.00 36.06 165 GLY A C 1
ATOM 1272 O O . GLY A 1 165 ? 8.206 17.233 21.497 1.00 36.06 165 GLY A O 1
ATOM 1273 N N . LEU A 1 166 ? 6.951 15.746 20.404 1.00 35.28 166 LEU A N 1
ATOM 1274 C CA . LEU A 1 166 ? 7.999 15.395 19.444 1.00 35.28 166 LEU A CA 1
ATOM 1275 C C . LEU A 1 166 ? 7.696 16.086 18.120 1.00 35.28 166 LEU A C 1
ATOM 1277 O O . LEU A 1 166 ? 7.118 15.482 17.224 1.00 35.28 166 LEU A O 1
ATOM 1281 N N . THR A 1 167 ? 8.067 17.360 17.999 1.00 40.88 167 THR A N 1
ATOM 1282 C CA . THR A 1 167 ? 8.225 17.979 16.680 1.00 40.88 167 THR A CA 1
ATOM 1283 C C . THR A 1 167 ? 9.428 17.315 16.014 1.00 40.88 167 THR A C 1
ATOM 1285 O O . THR A 1 167 ? 10.553 17.514 16.482 1.00 40.88 167 THR A O 1
ATOM 1288 N N . PRO A 1 168 ? 9.241 16.499 14.964 1.00 41.75 168 PRO A N 1
ATOM 1289 C CA . PRO A 1 168 ? 10.359 15.967 14.218 1.00 41.75 168 PRO A CA 1
ATOM 1290 C C . PRO A 1 168 ? 10.933 17.140 13.429 1.00 41.75 168 PRO A C 1
ATOM 1292 O O . PRO A 1 168 ? 10.258 17.699 12.563 1.00 41.75 168 PRO A O 1
ATOM 1295 N N . GLU A 1 169 ? 12.171 17.523 13.730 1.00 36.97 169 GLU A N 1
ATOM 1296 C CA . GLU A 1 169 ? 12.999 18.261 12.777 1.00 36.97 169 GLU A CA 1
ATOM 1297 C C . GLU A 1 169 ? 12.832 17.595 11.400 1.00 36.97 169 GLU A C 1
ATOM 1299 O O . GLU A 1 169 ? 12.940 16.364 11.317 1.00 36.97 169 GLU A O 1
ATOM 1304 N N . PRO A 1 170 ? 12.507 18.343 10.329 1.00 39.50 170 PRO A N 1
ATOM 1305 C CA . PRO A 1 170 ? 12.245 17.769 9.021 1.00 39.50 170 PRO A CA 1
ATOM 1306 C C . PRO A 1 170 ? 13.541 17.170 8.475 1.00 39.50 170 PRO A C 1
ATOM 1308 O O . PRO A 1 170 ? 14.315 17.817 7.764 1.00 39.50 170 PRO A O 1
ATOM 1311 N N . ILE A 1 171 ? 13.778 15.896 8.792 1.00 46.22 171 ILE A N 1
ATOM 1312 C CA . ILE A 1 171 ? 14.761 15.073 8.109 1.00 46.22 171 ILE A CA 1
ATOM 1313 C C . ILE A 1 171 ? 14.336 15.123 6.650 1.00 46.22 171 ILE A C 1
ATOM 1315 O O . ILE A 1 171 ? 13.263 14.645 6.284 1.00 46.22 171 ILE A O 1
ATOM 1319 N N . LYS A 1 172 ? 15.154 15.764 5.813 1.00 47.44 172 LYS A N 1
ATOM 1320 C CA . LYS A 1 172 ? 14.972 15.780 4.363 1.00 47.44 172 LYS A CA 1
ATOM 1321 C C . LYS A 1 172 ? 15.138 14.347 3.867 1.00 47.44 172 LYS A C 1
ATOM 1323 O O . LYS A 1 172 ? 16.219 13.950 3.431 1.00 47.44 172 LYS A O 1
ATOM 1328 N N . GLU A 1 173 ? 14.078 13.554 3.976 1.00 55.72 173 GLU A N 1
ATOM 1329 C CA . GLU A 1 173 ? 14.034 12.201 3.460 1.00 55.72 173 GLU A CA 1
ATOM 1330 C C . GLU A 1 173 ? 14.252 12.297 1.956 1.00 55.72 173 GLU A C 1
ATOM 1332 O O . GLU A 1 173 ? 13.434 12.830 1.198 1.00 55.72 173 GLU A O 1
ATOM 1337 N N . LYS A 1 174 ? 15.416 11.826 1.504 1.00 67.88 174 LYS A N 1
ATOM 1338 C CA . LYS A 1 174 ? 15.674 11.662 0.078 1.00 67.88 174 LYS A CA 1
ATOM 1339 C C . LYS A 1 174 ? 14.593 10.721 -0.434 1.00 67.88 174 LYS A C 1
ATOM 1341 O O . LYS A 1 174 ? 14.636 9.536 -0.110 1.00 67.88 174 LYS A O 1
ATOM 1346 N N . LYS A 1 175 ? 13.631 11.253 -1.199 1.00 72.00 175 LYS A N 1
ATOM 1347 C CA . LYS A 1 175 ? 12.531 10.485 -1.799 1.00 72.00 175 LYS A CA 1
ATOM 1348 C C . LYS A 1 175 ? 13.110 9.222 -2.431 1.00 72.00 175 LYS A C 1
ATOM 1350 O O . LYS A 1 175 ? 13.782 9.295 -3.465 1.00 72.00 175 LYS A O 1
ATOM 1355 N N . LYS A 1 176 ? 12.897 8.072 -1.785 1.00 80.00 176 LYS A N 1
ATOM 1356 C CA . LYS A 1 176 ? 13.348 6.788 -2.315 1.00 80.00 176 LYS A CA 1
ATOM 1357 C C . LYS A 1 176 ? 12.638 6.587 -3.649 1.00 80.00 176 LYS A C 1
ATOM 1359 O O . LYS A 1 176 ? 11.420 6.730 -3.751 1.00 80.00 176 LYS A O 1
ATOM 1364 N N . ARG A 1 177 ? 13.407 6.336 -4.709 1.00 88.06 177 ARG A N 1
ATOM 1365 C CA . ARG A 1 177 ? 12.827 6.066 -6.028 1.00 88.06 177 ARG A CA 1
ATOM 1366 C C . ARG A 1 177 ? 12.070 4.744 -5.944 1.00 88.06 177 ARG A C 1
ATOM 1368 O O . ARG A 1 177 ? 12.669 3.739 -5.573 1.00 88.06 177 ARG A O 1
ATOM 1375 N N . LYS A 1 178 ? 10.782 4.749 -6.301 1.00 92.62 178 LYS A N 1
ATOM 1376 C CA . LYS A 1 178 ? 9.981 3.523 -6.429 1.00 92.62 178 LYS A CA 1
ATOM 1377 C C . LYS A 1 178 ? 10.656 2.579 -7.438 1.00 92.62 178 LYS A C 1
ATOM 1379 O O . LYS A 1 178 ? 11.164 3.069 -8.453 1.00 92.62 178 LYS A O 1
ATOM 1384 N N . PRO A 1 179 ? 10.693 1.261 -7.182 1.00 95.31 179 PRO A N 1
ATOM 1385 C CA . PRO A 1 179 ? 11.316 0.328 -8.108 1.00 95.31 179 PRO A CA 1
ATOM 1386 C C . PRO A 1 179 ? 10.472 0.271 -9.386 1.00 95.31 179 PRO A C 1
ATOM 1388 O O . PRO A 1 179 ? 9.245 0.206 -9.337 1.00 95.31 179 PRO A O 1
ATOM 1391 N N . GLY A 1 180 ? 11.127 0.355 -10.543 1.00 96.25 180 GLY A N 1
ATOM 1392 C CA . GLY A 1 180 ? 10.439 0.211 -11.826 1.00 96.25 180 GLY A CA 1
ATOM 1393 C C . GLY A 1 180 ? 10.144 -1.256 -12.145 1.00 96.25 180 GLY A C 1
ATOM 1394 O O . GLY A 1 180 ? 10.756 -2.147 -11.559 1.00 96.25 180 GLY A O 1
ATOM 1395 N N . LYS A 1 181 ? 9.303 -1.512 -13.161 1.00 97.38 181 LYS A N 1
ATOM 1396 C CA . LYS A 1 181 ? 8.924 -2.869 -13.616 1.00 97.38 181 LYS A CA 1
ATOM 1397 C C . LYS A 1 181 ? 10.107 -3.844 -13.687 1.00 97.38 181 LYS A C 1
ATOM 1399 O O . LYS A 1 181 ? 10.013 -4.960 -13.196 1.00 97.38 181 LYS A O 1
ATOM 1404 N N . ARG A 1 182 ? 11.242 -3.418 -14.260 1.00 97.62 182 ARG A N 1
ATOM 1405 C CA . ARG A 1 182 ? 12.463 -4.240 -14.346 1.00 97.62 182 ARG A CA 1
ATOM 1406 C C . ARG A 1 182 ? 12.954 -4.700 -12.974 1.00 97.62 182 ARG A C 1
ATOM 1408 O O . ARG A 1 182 ? 13.218 -5.885 -12.803 1.00 97.62 182 ARG A O 1
ATOM 1415 N N . ASP A 1 183 ? 13.137 -3.763 -12.046 1.00 97.81 183 ASP A N 1
ATOM 1416 C CA . ASP A 1 183 ? 13.650 -4.076 -10.713 1.00 97.81 183 ASP A CA 1
ATOM 1417 C C . ASP A 1 183 ? 12.672 -4.996 -9.987 1.00 97.81 183 ASP A C 1
ATOM 1419 O O . ASP A 1 183 ? 13.095 -6.013 -9.451 1.00 97.81 183 ASP A O 1
ATOM 1423 N N . THR A 1 184 ? 11.371 -4.714 -10.078 1.00 98.00 184 THR A N 1
ATOM 1424 C CA . THR A 1 184 ? 10.315 -5.544 -9.491 1.00 98.00 184 THR A CA 1
ATOM 1425 C C . THR A 1 184 ? 10.362 -6.989 -9.990 1.00 98.00 184 THR A C 1
ATOM 1427 O O . THR A 1 184 ? 10.376 -7.915 -9.184 1.00 98.00 184 THR A O 1
ATOM 1430 N N . VAL A 1 185 ? 10.480 -7.211 -11.303 1.00 98.38 185 VAL A N 1
ATOM 1431 C CA . VAL A 1 185 ? 10.600 -8.567 -11.866 1.00 98.38 185 VAL A CA 1
ATOM 1432 C C . VAL A 1 185 ? 11.875 -9.271 -11.385 1.00 98.38 185 VAL A C 1
ATOM 1434 O O . VAL A 1 185 ? 11.842 -10.451 -11.036 1.00 98.38 185 VAL A O 1
ATOM 1437 N N . ILE A 1 186 ? 13.004 -8.560 -11.312 1.00 98.25 186 ILE A N 1
ATOM 1438 C CA . ILE A 1 186 ? 14.254 -9.140 -10.804 1.00 98.25 186 ILE A CA 1
ATOM 1439 C C . ILE A 1 186 ? 14.141 -9.470 -9.306 1.00 98.25 186 ILE A C 1
ATOM 1441 O O . ILE A 1 186 ? 14.619 -10.520 -8.875 1.00 98.25 186 ILE A O 1
ATOM 1445 N N . PHE A 1 187 ? 13.496 -8.614 -8.510 1.00 98.19 187 PHE A N 1
ATOM 1446 C CA . PHE A 1 187 ? 13.262 -8.843 -7.082 1.00 98.19 187 PHE A CA 1
ATOM 1447 C C . PHE A 1 187 ? 12.400 -10.084 -6.858 1.00 98.19 187 PHE A C 1
ATOM 1449 O O . PHE A 1 187 ? 12.761 -10.925 -6.036 1.00 98.19 187 PHE A O 1
ATOM 1456 N N . ALA A 1 188 ? 11.332 -10.254 -7.642 1.00 98.06 188 ALA A N 1
ATOM 1457 C CA . ALA A 1 188 ? 10.502 -11.453 -7.614 1.00 98.06 188 ALA A CA 1
ATOM 1458 C C . ALA A 1 188 ? 11.320 -12.721 -7.907 1.00 98.06 188 ALA A C 1
ATOM 1460 O O . ALA A 1 188 ? 11.310 -13.662 -7.117 1.00 98.06 188 ALA A O 1
ATOM 1461 N N . ALA A 1 189 ? 12.138 -12.709 -8.965 1.00 98.31 189 ALA A N 1
ATOM 1462 C CA . ALA A 1 189 ? 13.004 -13.840 -9.306 1.00 98.31 189 ALA A CA 1
ATOM 1463 C C . ALA A 1 189 ? 14.030 -14.175 -8.202 1.00 98.31 189 ALA A C 1
ATOM 1465 O O . ALA A 1 189 ? 14.411 -15.335 -8.029 1.00 98.31 189 ALA A O 1
ATOM 1466 N N . ILE A 1 190 ? 14.502 -13.163 -7.461 1.00 97.94 190 ILE A N 1
ATOM 1467 C CA . ILE A 1 190 ? 15.392 -13.337 -6.304 1.00 97.94 190 ILE A CA 1
ATOM 1468 C C . ILE A 1 190 ? 14.637 -13.934 -5.113 1.00 97.94 190 ILE A C 1
ATOM 1470 O O . ILE A 1 190 ? 15.191 -14.814 -4.456 1.00 97.94 190 ILE A O 1
ATOM 1474 N N . LEU A 1 191 ? 13.414 -13.471 -4.833 1.00 96.44 191 LEU A N 1
ATOM 1475 C CA . LEU A 1 191 ? 12.574 -13.978 -3.740 1.00 96.44 191 LEU A CA 1
ATOM 1476 C C . LEU A 1 191 ? 12.151 -15.430 -3.959 1.00 96.44 191 LEU A C 1
ATOM 1478 O O . LEU A 1 191 ? 12.184 -16.207 -3.015 1.00 96.44 191 LEU A O 1
ATOM 1482 N N . MET A 1 192 ? 11.853 -15.807 -5.202 1.00 97.25 192 MET A N 1
ATOM 1483 C CA . MET A 1 192 ? 11.590 -17.192 -5.619 1.00 97.25 192 MET A CA 1
ATOM 1484 C C . MET A 1 192 ? 12.862 -18.058 -5.691 1.00 97.25 192 MET A C 1
ATOM 1486 O O . MET A 1 192 ? 12.823 -19.198 -6.145 1.00 97.25 192 MET A O 1
ATOM 1490 N N . GLU A 1 193 ? 14.017 -17.503 -5.312 1.00 96.94 193 GLU A N 1
ATOM 1491 C CA . GLU A 1 193 ? 15.323 -18.165 -5.313 1.00 96.94 193 GLU A CA 1
ATOM 1492 C C . GLU A 1 193 ? 15.728 -18.800 -6.654 1.00 96.94 193 GLU A C 1
ATOM 1494 O O . GLU A 1 193 ? 16.532 -19.737 -6.702 1.00 96.94 193 GLU A O 1
ATOM 1499 N N . LEU A 1 194 ? 15.245 -18.256 -7.776 1.00 97.94 194 LEU A N 1
ATOM 1500 C CA . LEU A 1 194 ? 15.542 -18.796 -9.099 1.00 97.94 194 LEU A CA 1
ATOM 1501 C C . LEU A 1 194 ? 17.040 -18.669 -9.412 1.00 97.94 194 LEU A C 1
ATOM 1503 O O . LEU A 1 194 ? 17.682 -17.640 -9.157 1.00 97.94 194 LEU A O 1
ATOM 1507 N N . LYS A 1 195 ? 17.624 -19.720 -9.994 1.00 97.62 195 LYS A N 1
ATOM 1508 C CA . LYS A 1 195 ? 19.052 -19.800 -10.347 1.00 97.62 195 LYS A CA 1
ATOM 1509 C C . LYS A 1 195 ? 19.239 -20.231 -11.802 1.00 97.62 195 LYS A C 1
ATOM 1511 O O . LYS A 1 195 ? 18.373 -20.879 -12.389 1.00 97.62 195 LYS A O 1
ATOM 1516 N N . GLY A 1 196 ? 20.386 -19.857 -12.367 1.00 97.19 196 GLY A N 1
ATOM 1517 C CA . GLY A 1 196 ? 20.826 -20.261 -13.702 1.00 97.19 196 GLY A CA 1
ATOM 1518 C C . GLY A 1 196 ? 19.798 -19.987 -14.800 1.00 97.19 196 GLY A C 1
ATOM 1519 O O . GLY A 1 196 ? 19.251 -18.886 -14.894 1.00 97.19 196 GLY A O 1
ATOM 1520 N N . MET A 1 197 ? 19.507 -21.010 -15.605 1.00 98.12 197 MET A N 1
ATOM 1521 C CA . MET A 1 197 ? 18.545 -20.903 -16.704 1.00 98.12 197 MET A CA 1
ATOM 1522 C C . MET A 1 197 ? 17.124 -20.577 -16.239 1.00 98.12 197 MET A C 1
ATOM 1524 O O . MET A 1 197 ? 16.463 -19.786 -16.901 1.00 98.12 197 MET A O 1
ATOM 1528 N N . LYS A 1 198 ? 16.668 -21.079 -15.079 1.00 98.44 198 LYS A N 1
ATOM 1529 C CA . LYS A 1 198 ? 15.316 -20.778 -14.565 1.00 98.44 198 LYS A CA 1
ATOM 1530 C C . LYS A 1 198 ? 15.125 -19.282 -14.307 1.00 98.44 198 LYS A C 1
ATOM 1532 O O . LYS A 1 198 ? 14.106 -18.717 -14.685 1.00 98.44 198 LYS A O 1
ATOM 1537 N N . TYR A 1 199 ? 16.136 -18.634 -13.722 1.00 98.56 199 TYR A N 1
ATOM 1538 C CA . TYR A 1 199 ? 16.147 -17.181 -13.526 1.00 98.56 199 TYR A CA 1
ATOM 1539 C C . TYR A 1 199 ? 16.064 -16.446 -14.869 1.00 98.56 199 TYR A C 1
ATOM 1541 O O . TYR A 1 199 ? 15.236 -15.558 -15.048 1.00 98.56 199 TYR A O 1
ATOM 1549 N N . CYS A 1 200 ? 16.881 -16.854 -15.839 1.00 98.44 200 CYS A N 1
ATOM 1550 C CA . CYS A 1 200 ? 16.943 -16.205 -17.144 1.00 98.44 200 CYS A CA 1
ATOM 1551 C C . CYS A 1 200 ? 15.636 -16.354 -17.940 1.00 98.44 200 CYS A C 1
ATOM 1553 O O . CYS A 1 200 ? 15.160 -15.379 -18.522 1.00 98.44 200 CYS A O 1
ATOM 1555 N N . SER A 1 201 ? 15.039 -17.548 -17.936 1.00 98.31 201 SER A N 1
ATOM 1556 C CA . SER A 1 201 ? 13.759 -17.826 -18.594 1.00 98.31 201 SER A CA 1
ATOM 1557 C C . SER A 1 201 ? 12.612 -17.049 -17.957 1.00 98.31 201 SER A C 1
ATOM 1559 O O . SER A 1 201 ? 11.781 -16.508 -18.682 1.00 98.31 201 SER A O 1
ATOM 1561 N N . PHE A 1 202 ? 12.593 -16.921 -16.625 1.00 98.38 202 PHE A N 1
ATOM 1562 C CA . PHE A 1 202 ? 11.599 -16.106 -15.925 1.00 98.38 202 PHE A CA 1
ATOM 1563 C C . PHE A 1 202 ? 11.675 -14.631 -16.346 1.00 98.38 202 PHE A C 1
ATOM 1565 O O . PHE A 1 202 ? 10.661 -14.044 -16.721 1.00 98.38 202 PHE A O 1
ATOM 1572 N N . LEU A 1 203 ? 12.880 -14.046 -16.380 1.00 98.25 203 LEU A N 1
ATOM 1573 C CA . LEU A 1 203 ? 13.058 -12.661 -16.833 1.00 98.25 203 LEU A CA 1
ATOM 1574 C C . LEU A 1 203 ? 12.615 -12.460 -18.289 1.00 98.25 203 LEU A C 1
ATOM 1576 O O . LEU A 1 203 ? 11.996 -11.443 -18.604 1.00 98.25 203 LEU A O 1
ATOM 1580 N N . GLN A 1 204 ? 12.900 -13.426 -19.170 1.00 98.25 204 GLN A N 1
ATOM 1581 C CA . GLN A 1 204 ? 12.460 -13.367 -20.564 1.00 98.25 204 GLN A CA 1
ATOM 1582 C C . GLN A 1 204 ? 10.937 -13.491 -20.697 1.00 98.25 204 GLN A C 1
ATOM 1584 O O . GLN A 1 204 ? 10.353 -12.712 -21.448 1.00 98.25 204 GLN A O 1
ATOM 1589 N N . LYS A 1 205 ? 10.293 -14.409 -19.958 1.00 98.00 205 LYS A N 1
ATOM 1590 C CA . LYS A 1 205 ? 8.825 -14.564 -19.929 1.00 98.00 205 LYS A CA 1
ATOM 1591 C C . LYS A 1 205 ? 8.143 -13.243 -19.560 1.00 98.00 205 LYS A C 1
ATOM 1593 O O . LYS A 1 205 ? 7.158 -12.864 -20.177 1.00 98.00 205 LYS A O 1
ATOM 1598 N N . GLN A 1 206 ? 8.731 -12.507 -18.620 1.00 98.00 206 GLN A N 1
ATOM 1599 C CA . GLN A 1 206 ? 8.250 -11.202 -18.158 1.00 98.00 206 GLN A CA 1
ATOM 1600 C C . GLN A 1 206 ? 8.666 -10.018 -19.064 1.00 98.00 206 GLN A C 1
ATOM 1602 O O . GLN A 1 206 ? 8.480 -8.847 -18.713 1.00 98.00 206 GLN A O 1
ATOM 1607 N N . GLY A 1 207 ? 9.248 -10.295 -20.238 1.00 97.38 207 GLY A N 1
ATOM 1608 C CA . GLY A 1 207 ? 9.621 -9.293 -21.239 1.00 97.38 207 GLY A CA 1
ATOM 1609 C C . GLY A 1 207 ? 10.808 -8.409 -20.846 1.00 97.38 207 GLY A C 1
ATOM 1610 O O . GLY A 1 207 ? 10.994 -7.329 -21.414 1.00 97.38 207 GLY A O 1
ATOM 1611 N N . ILE A 1 208 ? 11.622 -8.824 -19.870 1.00 98.12 208 ILE A N 1
ATOM 1612 C CA . ILE A 1 208 ? 12.768 -8.040 -19.407 1.00 98.12 208 ILE A CA 1
ATOM 1613 C C . ILE A 1 208 ? 13.984 -8.322 -20.292 1.00 98.12 208 ILE A C 1
ATOM 1615 O O . ILE A 1 208 ? 14.573 -9.402 -20.265 1.00 98.12 208 ILE A O 1
ATOM 1619 N N . LYS A 1 209 ? 14.395 -7.311 -21.064 1.00 97.50 209 LYS A N 1
ATOM 1620 C CA . LYS A 1 209 ? 15.614 -7.355 -21.888 1.00 97.50 209 LYS A CA 1
ATOM 1621 C C . LYS A 1 209 ? 16.846 -7.001 -21.061 1.00 97.50 209 LYS A C 1
ATOM 1623 O O . LYS A 1 209 ? 16.756 -6.072 -20.266 1.00 97.50 209 LYS A O 1
ATOM 1628 N N . PRO A 1 210 ? 17.995 -7.661 -21.221 1.00 96.94 210 PRO A N 1
ATOM 1629 C CA . PRO A 1 210 ? 19.213 -7.269 -20.525 1.00 96.94 210 PRO A CA 1
ATOM 1630 C C . PRO A 1 210 ? 19.687 -5.846 -20.875 1.00 96.94 210 PRO A C 1
ATOM 1632 O O . PRO A 1 210 ? 19.412 -5.340 -21.959 1.00 96.94 210 PRO A O 1
ATOM 1635 N N . LYS A 1 211 ? 20.408 -5.200 -19.949 1.00 96.00 211 LYS A N 1
ATOM 1636 C CA . LYS A 1 211 ? 21.048 -3.887 -20.151 1.00 96.00 211 LYS A CA 1
ATOM 1637 C C . LYS A 1 211 ? 22.560 -4.036 -20.020 1.00 96.00 211 LYS A C 1
ATOM 1639 O O . LYS A 1 211 ? 23.116 -3.845 -18.939 1.00 96.00 211 LYS A O 1
ATOM 1644 N N . TRP A 1 212 ? 23.202 -4.429 -21.112 1.00 92.88 212 TRP A N 1
ATOM 1645 C CA . TRP A 1 212 ? 24.656 -4.554 -21.204 1.00 92.88 212 TRP A CA 1
ATOM 1646 C C . TRP A 1 212 ? 25.271 -3.256 -21.745 1.00 92.88 212 TRP A C 1
ATOM 1648 O O . TRP A 1 212 ? 24.636 -2.571 -22.540 1.00 92.88 212 TRP A O 1
ATOM 1658 N N . SER A 1 213 ? 26.482 -2.909 -21.299 1.00 85.94 213 SER A N 1
ATOM 1659 C CA . SER A 1 213 ? 27.259 -1.778 -21.838 1.00 85.94 213 SER A CA 1
ATOM 1660 C C . SER A 1 213 ? 27.824 -2.058 -23.232 1.00 85.94 213 SER A C 1
ATOM 1662 O O . SER A 1 213 ? 27.994 -1.138 -24.022 1.00 85.94 213 SER A O 1
ATOM 1664 N N . ASP A 1 214 ? 28.084 -3.332 -23.521 1.00 87.75 214 ASP A N 1
ATOM 1665 C CA . ASP A 1 214 ? 28.754 -3.802 -24.733 1.00 87.75 214 ASP A CA 1
ATOM 1666 C C . ASP A 1 214 ? 27.732 -4.518 -25.631 1.00 87.75 214 ASP A C 1
ATOM 1668 O O . ASP A 1 214 ? 26.738 -5.039 -25.100 1.00 87.75 214 ASP A O 1
ATOM 1672 N N . PRO A 1 215 ? 27.961 -4.610 -26.958 1.00 90.75 215 PRO A N 1
ATOM 1673 C CA . PRO A 1 215 ? 27.147 -5.448 -27.833 1.00 90.75 215 PRO A CA 1
ATOM 1674 C C . PRO A 1 215 ? 27.160 -6.884 -27.300 1.00 90.75 215 PRO A C 1
ATOM 1676 O O . PRO A 1 215 ? 28.186 -7.560 -27.275 1.00 90.75 215 PRO A O 1
ATOM 1679 N N . GLY A 1 216 ? 26.009 -7.315 -26.793 1.00 91.75 216 GLY A N 1
ATOM 1680 C CA . GLY A 1 216 ? 25.852 -8.578 -26.091 1.00 91.75 216 GLY A CA 1
ATOM 1681 C C . GLY A 1 216 ? 24.562 -9.288 -26.469 1.00 91.75 216 GLY A C 1
ATOM 1682 O O . GLY A 1 216 ? 23.738 -8.733 -27.200 1.00 91.75 216 GLY A O 1
ATOM 1683 N N . PRO A 1 217 ? 24.359 -10.518 -25.972 1.00 97.06 217 PRO A N 1
ATOM 1684 C CA . PRO A 1 217 ? 23.196 -11.310 -26.335 1.00 97.06 217 PRO A CA 1
ATOM 1685 C C . PRO A 1 217 ? 21.888 -10.596 -25.979 1.00 97.06 217 PRO A C 1
ATOM 1687 O O . PRO A 1 217 ? 21.741 -10.040 -24.888 1.00 97.06 217 PRO A O 1
ATOM 1690 N N . ALA A 1 218 ? 20.921 -10.642 -26.898 1.00 96.62 218 ALA A N 1
ATOM 1691 C CA . ALA A 1 218 ? 19.690 -9.852 -26.823 1.00 96.62 218 ALA A CA 1
ATOM 1692 C C . ALA A 1 218 ? 18.744 -10.257 -25.676 1.00 96.62 218 ALA A C 1
ATOM 1694 O O . ALA A 1 218 ? 17.827 -9.509 -25.333 1.00 96.62 218 ALA A O 1
ATOM 1695 N N . THR A 1 219 ? 18.939 -11.440 -25.088 1.00 98.00 219 THR A N 1
ATOM 1696 C CA . THR A 1 219 ? 18.092 -11.997 -24.025 1.00 98.00 219 THR A CA 1
ATOM 1697 C C . THR A 1 219 ? 18.932 -12.602 -22.897 1.00 98.00 219 THR A C 1
ATOM 1699 O O . THR A 1 219 ? 20.109 -12.942 -23.074 1.00 98.00 219 THR A O 1
ATOM 1702 N N . TYR A 1 220 ? 18.327 -12.746 -21.713 1.00 97.94 220 TYR A N 1
ATOM 1703 C CA . TYR A 1 220 ? 18.983 -13.382 -20.566 1.00 97.94 220 TYR A CA 1
ATOM 1704 C C . TYR A 1 220 ? 19.354 -14.846 -20.822 1.00 97.94 220 TYR A C 1
ATOM 1706 O O . TYR A 1 220 ? 20.492 -15.201 -20.517 1.00 97.94 220 TYR A O 1
ATOM 1714 N N . PRO A 1 221 ? 18.481 -15.702 -21.396 1.00 98.44 221 PRO A N 1
ATOM 1715 C CA . PRO A 1 221 ? 18.859 -17.083 -21.694 1.00 98.44 221 PRO A CA 1
ATOM 1716 C C . PRO A 1 221 ? 20.037 -17.185 -22.654 1.00 98.44 221 PRO A C 1
ATOM 1718 O O . PRO A 1 221 ? 20.962 -17.942 -22.375 1.00 98.44 221 PRO A O 1
ATOM 1721 N N . MET A 1 222 ? 20.074 -16.354 -23.703 1.00 98.12 222 MET A N 1
ATOM 1722 C CA . MET A 1 222 ? 21.226 -16.317 -24.609 1.00 98.12 222 MET A CA 1
ATOM 1723 C C . MET A 1 222 ? 22.497 -15.850 -23.893 1.00 98.12 222 MET A C 1
ATOM 1725 O O . MET A 1 222 ? 23.563 -16.413 -24.112 1.00 98.12 222 MET A O 1
ATOM 1729 N N . SER A 1 223 ? 22.388 -14.869 -22.990 1.00 97.62 223 SER A N 1
ATOM 1730 C CA . SER A 1 223 ? 23.516 -14.418 -22.162 1.00 97.62 223 SER A CA 1
ATOM 1731 C C . SER A 1 223 ? 24.038 -15.538 -21.263 1.00 97.62 223 SER A C 1
ATOM 1733 O O . SER A 1 223 ? 25.240 -15.729 -21.134 1.00 97.62 223 SER A O 1
ATOM 1735 N N . TYR A 1 224 ? 23.151 -16.327 -20.664 1.00 97.12 224 TYR A N 1
ATOM 1736 C CA . TYR A 1 224 ? 23.571 -17.437 -19.819 1.00 97.12 224 TYR A CA 1
ATOM 1737 C C . TYR A 1 224 ? 24.167 -18.596 -20.632 1.00 97.12 224 TYR A C 1
ATOM 1739 O O . TYR A 1 224 ? 25.168 -19.183 -20.224 1.00 97.12 224 TYR A O 1
ATOM 1747 N N . GLN A 1 225 ? 23.599 -18.922 -21.793 1.00 98.00 225 GLN A N 1
ATOM 1748 C CA . GLN A 1 225 ? 24.106 -19.979 -22.675 1.00 98.00 225 GLN A CA 1
ATOM 1749 C C . GLN A 1 225 ? 25.468 -19.634 -23.281 1.00 98.00 225 GLN A C 1
ATOM 1751 O O . GLN A 1 225 ? 26.330 -20.507 -23.322 1.00 98.00 225 GLN A O 1
ATOM 1756 N N . ALA A 1 226 ? 25.690 -18.368 -23.648 1.00 97.56 226 ALA A N 1
ATOM 1757 C CA . ALA A 1 226 ? 26.949 -17.888 -24.219 1.00 97.56 226 ALA A CA 1
ATOM 1758 C C . ALA A 1 226 ? 28.169 -18.072 -23.294 1.00 97.56 226 ALA A C 1
ATOM 1760 O O . ALA A 1 226 ? 29.298 -18.039 -23.768 1.00 97.56 226 ALA A O 1
ATOM 1761 N N . GLY A 1 227 ? 27.965 -18.286 -21.988 1.00 97.31 227 GLY A N 1
ATOM 1762 C CA . GLY A 1 227 ? 29.059 -18.525 -21.047 1.00 97.31 227 GLY A CA 1
ATOM 1763 C C . GLY A 1 227 ? 29.674 -17.235 -20.507 1.00 97.31 227 GLY A C 1
ATOM 1764 O O . GLY A 1 227 ? 28.980 -16.238 -20.305 1.00 97.31 227 GLY A O 1
ATOM 1765 N N . GLU A 1 228 ? 30.967 -17.265 -20.201 1.00 96.81 228 GLU A N 1
ATOM 1766 C CA . GLU A 1 228 ? 31.702 -16.072 -19.772 1.00 96.81 228 GLU A CA 1
ATOM 1767 C C . GLU A 1 228 ? 31.954 -15.129 -20.965 1.00 96.81 228 GLU A C 1
ATOM 1769 O O . GLU A 1 228 ? 32.184 -15.611 -22.073 1.00 96.81 228 GLU A O 1
ATOM 1774 N N . PRO A 1 229 ? 31.890 -13.793 -20.790 1.00 96.50 229 PRO A N 1
ATOM 1775 C CA . PRO A 1 229 ? 31.711 -13.049 -19.533 1.00 96.50 229 PRO A CA 1
ATOM 1776 C C . PRO A 1 229 ? 30.237 -12.809 -19.141 1.00 96.50 229 PRO A C 1
ATOM 1778 O O . PRO A 1 229 ? 29.931 -12.120 -18.163 1.00 96.50 229 PRO A O 1
ATOM 1781 N N . TRP A 1 230 ? 29.292 -13.311 -19.935 1.00 97.38 230 TRP A N 1
ATOM 1782 C CA . TRP A 1 230 ? 27.874 -12.964 -19.842 1.00 97.38 230 TRP A CA 1
ATOM 1783 C C . TRP A 1 230 ? 27.180 -13.586 -18.627 1.00 97.38 230 TRP A C 1
ATOM 1785 O O . TRP A 1 230 ? 26.380 -12.913 -17.974 1.00 97.38 230 TRP A O 1
ATOM 1795 N N . ARG A 1 231 ? 27.534 -14.823 -18.249 1.00 97.38 231 ARG A N 1
ATOM 1796 C CA . ARG A 1 231 ? 27.057 -15.459 -17.006 1.00 97.38 231 ARG A CA 1
ATOM 1797 C C . ARG A 1 231 ? 27.408 -14.624 -15.779 1.00 97.38 231 ARG A C 1
ATOM 1799 O O . ARG A 1 231 ? 26.528 -14.362 -14.954 1.00 97.38 231 ARG A O 1
ATOM 1806 N N . LYS A 1 232 ? 28.651 -14.144 -15.694 1.00 96.88 232 LYS A N 1
ATOM 1807 C CA . LYS A 1 232 ? 29.084 -13.232 -14.634 1.00 96.88 232 LYS A CA 1
ATOM 1808 C C . LYS A 1 232 ? 28.293 -11.925 -14.645 1.00 96.88 232 LYS A C 1
ATOM 1810 O O . LYS A 1 232 ? 27.781 -11.536 -13.602 1.00 96.88 232 LYS A O 1
ATOM 1815 N N . LYS A 1 233 ? 28.073 -11.297 -15.807 1.00 97.56 233 LYS A N 1
ATOM 1816 C CA . LYS A 1 233 ? 27.248 -10.072 -15.904 1.00 97.56 233 LYS A CA 1
ATOM 1817 C C . LYS A 1 233 ? 25.815 -10.270 -15.384 1.00 97.56 233 LYS A C 1
ATOM 1819 O O . LYS A 1 233 ? 25.302 -9.400 -14.674 1.00 97.56 233 LYS A O 1
ATOM 1824 N N . VAL A 1 234 ? 25.182 -11.410 -15.680 1.00 97.75 234 VAL A N 1
ATOM 1825 C CA . VAL A 1 234 ? 23.853 -11.767 -15.142 1.00 97.75 234 VAL A CA 1
ATOM 1826 C C . VAL A 1 234 ? 23.899 -11.909 -13.616 1.00 97.75 234 VAL A C 1
ATOM 1828 O O . VAL A 1 234 ? 23.032 -11.381 -12.914 1.00 97.75 234 VAL A O 1
ATOM 1831 N N . GLN A 1 235 ? 24.923 -12.581 -13.089 1.00 97.75 235 GLN A N 1
ATOM 1832 C CA . GLN A 1 235 ? 25.108 -12.764 -11.649 1.00 97.75 235 GLN A CA 1
ATOM 1833 C C . GLN A 1 235 ? 25.384 -11.437 -10.921 1.00 97.75 235 GLN A C 1
ATOM 1835 O O . GLN A 1 235 ? 24.848 -11.196 -9.834 1.00 97.75 235 GLN A O 1
ATOM 1840 N N . ASP A 1 236 ? 26.165 -10.550 -11.530 1.00 97.25 236 ASP A N 1
ATOM 1841 C CA . ASP A 1 236 ? 26.465 -9.224 -10.998 1.00 97.25 236 ASP A CA 1
ATOM 1842 C C . ASP A 1 236 ? 25.208 -8.349 -10.946 1.00 97.25 236 ASP A C 1
ATOM 1844 O O . ASP A 1 236 ? 24.963 -7.656 -9.957 1.00 97.25 236 ASP A O 1
ATOM 1848 N N . GLU A 1 237 ? 24.359 -8.400 -11.978 1.00 97.44 237 GLU A N 1
ATOM 1849 C CA . GLU A 1 237 ? 23.070 -7.709 -11.956 1.00 97.44 237 GLU A CA 1
ATOM 1850 C C . GLU A 1 237 ? 22.160 -8.245 -10.852 1.00 97.44 237 GLU A C 1
ATOM 1852 O O . GLU A 1 237 ? 21.601 -7.447 -10.096 1.00 97.44 237 GLU A O 1
ATOM 1857 N N . LYS A 1 238 ? 22.055 -9.573 -10.714 1.00 97.38 238 LYS A N 1
ATOM 1858 C CA . LYS A 1 238 ? 21.286 -10.205 -9.636 1.00 97.38 238 LYS A CA 1
ATOM 1859 C C . LYS A 1 238 ? 21.783 -9.747 -8.262 1.00 97.38 238 LYS A C 1
ATOM 1861 O O . LYS A 1 238 ? 20.978 -9.431 -7.387 1.00 97.38 238 LYS A O 1
ATOM 1866 N N . THR A 1 239 ? 23.099 -9.652 -8.080 1.00 97.62 239 THR A N 1
ATOM 1867 C CA . THR A 1 239 ? 23.723 -9.197 -6.829 1.00 97.62 239 THR A CA 1
ATOM 1868 C C . THR A 1 239 ? 23.405 -7.728 -6.543 1.00 97.62 239 THR A C 1
ATOM 1870 O O . THR A 1 239 ? 22.931 -7.405 -5.451 1.00 97.62 239 THR A O 1
ATOM 1873 N N . ARG A 1 240 ? 23.564 -6.842 -7.536 1.00 97.44 240 ARG A N 1
ATOM 1874 C CA . ARG A 1 240 ? 23.198 -5.419 -7.414 1.00 97.44 240 ARG A CA 1
ATOM 1875 C C . ARG A 1 240 ? 21.706 -5.231 -7.141 1.00 97.44 240 ARG A C 1
ATOM 1877 O O . ARG A 1 240 ? 21.330 -4.376 -6.345 1.00 97.44 240 ARG A O 1
ATOM 1884 N N . ALA A 1 241 ? 20.846 -6.015 -7.788 1.00 97.12 241 ALA A N 1
ATOM 1885 C CA . ALA A 1 241 ? 19.408 -5.966 -7.561 1.00 97.12 241 ALA A CA 1
ATOM 1886 C C . ALA A 1 241 ? 19.048 -6.437 -6.148 1.00 97.12 241 ALA A C 1
ATOM 1888 O O . ALA A 1 241 ? 18.271 -5.770 -5.478 1.00 97.12 241 ALA A O 1
ATOM 1889 N N . LYS A 1 242 ? 19.680 -7.503 -5.639 1.00 96.81 242 LYS A N 1
ATOM 1890 C CA . LYS A 1 242 ? 19.497 -7.953 -4.250 1.00 96.81 242 LYS A CA 1
ATOM 1891 C C . LYS A 1 242 ? 19.856 -6.858 -3.239 1.00 96.81 242 LYS A C 1
ATOM 1893 O O . LYS A 1 242 ? 19.128 -6.665 -2.273 1.00 96.81 242 LYS A O 1
ATOM 1898 N N . GLN A 1 243 ? 20.943 -6.120 -3.475 1.00 96.06 243 GLN A N 1
ATOM 1899 C CA . GLN A 1 243 ? 21.318 -4.977 -2.634 1.00 96.06 243 GLN A CA 1
ATOM 1900 C C . GLN A 1 243 ? 20.272 -3.857 -2.688 1.00 96.06 243 GLN A C 1
ATOM 1902 O O . GLN A 1 243 ? 19.881 -3.352 -1.640 1.00 96.06 243 GLN A O 1
ATOM 1907 N N . ARG A 1 244 ? 19.772 -3.503 -3.884 1.00 95.94 244 ARG A N 1
ATOM 1908 C CA . ARG A 1 244 ? 18.688 -2.514 -4.028 1.00 95.94 244 ARG A CA 1
ATOM 1909 C C . ARG A 1 244 ? 17.404 -2.963 -3.333 1.00 95.94 244 ARG A C 1
ATOM 1911 O O . ARG A 1 244 ? 16.785 -2.153 -2.656 1.00 95.94 244 ARG A O 1
ATOM 1918 N N . MET A 1 245 ? 17.037 -4.238 -3.464 1.00 96.19 245 MET A N 1
ATOM 1919 C CA . MET A 1 245 ? 15.836 -4.824 -2.860 1.00 96.19 245 MET A CA 1
ATOM 1920 C C . MET A 1 245 ? 15.812 -4.636 -1.340 1.00 96.19 245 MET A C 1
ATOM 1922 O O . MET A 1 245 ? 14.777 -4.285 -0.790 1.00 96.19 245 MET A O 1
ATOM 1926 N N . ASN A 1 246 ? 16.961 -4.785 -0.671 1.00 93.50 246 ASN A N 1
ATOM 1927 C CA . ASN A 1 246 ? 17.077 -4.585 0.778 1.00 93.50 246 ASN A CA 1
ATOM 1928 C C . ASN A 1 246 ? 16.806 -3.134 1.232 1.00 93.50 246 ASN A C 1
ATOM 1930 O O . ASN A 1 246 ? 16.634 -2.898 2.422 1.00 93.50 246 ASN A O 1
ATOM 1934 N N . GLY A 1 247 ? 16.805 -2.157 0.317 1.00 92.94 247 GLY A N 1
ATOM 1935 C CA . GLY A 1 247 ? 16.504 -0.755 0.625 1.00 92.94 247 GLY A CA 1
ATOM 1936 C C . GLY A 1 247 ? 15.008 -0.419 0.676 1.00 92.94 247 GLY A C 1
ATOM 1937 O O . GLY A 1 247 ? 14.658 0.684 1.119 1.00 92.94 247 GLY A O 1
ATOM 1938 N N . PHE A 1 248 ? 14.155 -1.345 0.227 1.00 94.38 248 PHE A N 1
ATOM 1939 C CA . PHE A 1 248 ? 12.701 -1.205 0.192 1.00 94.38 248 PHE A CA 1
ATOM 1940 C C . PHE A 1 248 ? 12.054 -1.882 1.395 1.00 94.38 248 PHE A C 1
ATOM 1942 O O . PHE A 1 248 ? 12.498 -2.941 1.844 1.00 94.38 248 PHE A O 1
ATOM 1949 N N . SER A 1 249 ? 10.992 -1.270 1.910 1.00 91.69 249 SER A N 1
ATOM 1950 C CA . SER A 1 249 ? 10.169 -1.888 2.940 1.00 91.69 249 SER A CA 1
ATOM 1951 C C . SER A 1 249 ? 9.359 -3.051 2.362 1.00 91.69 249 SER A C 1
ATOM 1953 O O . SER A 1 249 ? 9.128 -3.165 1.155 1.00 91.69 249 SER A O 1
ATOM 1955 N N . HIS A 1 250 ? 8.878 -3.917 3.248 1.00 90.88 250 HIS A N 1
ATOM 1956 C CA . HIS A 1 250 ? 8.025 -5.030 2.856 1.00 90.88 250 HIS A CA 1
ATOM 1957 C C . HIS A 1 250 ? 6.731 -4.561 2.172 1.00 90.88 250 HIS A C 1
ATOM 1959 O O . HIS A 1 250 ? 6.351 -5.109 1.141 1.00 90.88 250 HIS A O 1
ATOM 1965 N N . SER A 1 251 ? 6.081 -3.521 2.703 1.00 88.50 251 SER A N 1
ATOM 1966 C CA . SER A 1 251 ? 4.854 -2.961 2.124 1.00 88.50 251 SER A CA 1
ATOM 1967 C C . SER A 1 251 ? 5.094 -2.334 0.749 1.00 88.50 251 SER A C 1
ATOM 1969 O O . SER A 1 251 ? 4.270 -2.491 -0.150 1.00 88.50 251 SER A O 1
ATOM 1971 N N . GLU A 1 252 ? 6.246 -1.686 0.546 1.00 93.94 252 GLU A N 1
ATOM 1972 C CA . GLU A 1 252 ? 6.642 -1.172 -0.768 1.00 93.94 252 GLU A CA 1
ATOM 1973 C C . GLU A 1 252 ? 6.780 -2.306 -1.789 1.00 93.94 252 GLU A C 1
ATOM 1975 O O . GLU A 1 252 ? 6.252 -2.184 -2.894 1.00 93.94 252 GLU A O 1
ATOM 1980 N N . LEU A 1 253 ? 7.438 -3.412 -1.415 1.00 95.44 253 LEU A N 1
ATOM 1981 C CA . LEU A 1 253 ? 7.605 -4.585 -2.279 1.00 95.44 253 LEU A CA 1
ATOM 1982 C C . LEU A 1 253 ? 6.265 -5.255 -2.618 1.00 95.44 253 LEU A C 1
ATOM 1984 O O . LEU A 1 253 ? 6.021 -5.563 -3.783 1.00 95.44 253 LEU A O 1
ATOM 1988 N N . VAL A 1 254 ? 5.378 -5.427 -1.633 1.00 94.12 254 VAL A N 1
ATOM 1989 C CA . VAL A 1 254 ? 4.026 -5.978 -1.842 1.00 94.12 254 VAL A CA 1
ATOM 1990 C C . VAL A 1 254 ? 3.261 -5.154 -2.875 1.00 94.12 254 VAL A C 1
ATOM 1992 O O . VAL A 1 254 ? 2.787 -5.704 -3.867 1.00 94.12 254 VAL A O 1
ATOM 1995 N N . ASN A 1 255 ? 3.215 -3.832 -2.700 1.00 91.50 255 ASN A N 1
ATOM 1996 C CA . ASN A 1 255 ? 2.479 -2.943 -3.599 1.00 91.50 255 ASN A CA 1
ATOM 1997 C C . ASN A 1 255 ? 2.988 -3.016 -5.044 1.00 91.50 255 ASN A C 1
ATOM 1999 O O . ASN A 1 255 ? 2.196 -3.014 -5.987 1.00 91.50 255 ASN A O 1
ATOM 2003 N N . VAL A 1 256 ? 4.307 -3.100 -5.244 1.00 96.19 256 VAL A N 1
ATOM 2004 C CA . VAL A 1 256 ? 4.862 -3.179 -6.603 1.00 96.19 256 VAL A CA 1
ATOM 2005 C C . VAL A 1 256 ? 4.671 -4.557 -7.231 1.00 96.19 256 VAL A C 1
ATOM 2007 O O . VAL A 1 256 ? 4.527 -4.625 -8.450 1.00 96.19 256 VAL A O 1
ATOM 2010 N N . PHE A 1 257 ? 4.622 -5.635 -6.440 1.00 97.06 257 PHE A N 1
ATOM 2011 C CA . PHE A 1 257 ? 4.291 -6.969 -6.947 1.00 97.06 257 PHE A CA 1
ATOM 2012 C C . PHE A 1 257 ? 2.833 -7.068 -7.384 1.00 97.06 257 PHE A C 1
ATOM 2014 O O . PHE A 1 257 ? 2.601 -7.528 -8.495 1.00 97.06 257 PHE A O 1
ATOM 2021 N N . ILE A 1 258 ? 1.884 -6.542 -6.602 1.00 94.62 258 ILE A N 1
ATOM 2022 C CA . ILE A 1 258 ? 0.466 -6.471 -7.005 1.00 94.62 258 ILE A CA 1
ATOM 2023 C C . ILE A 1 258 ? 0.333 -5.778 -8.365 1.00 94.62 258 ILE A C 1
ATOM 2025 O O . ILE A 1 258 ? -0.385 -6.241 -9.246 1.00 94.62 258 ILE A O 1
ATOM 2029 N N . PHE A 1 259 ? 1.057 -4.672 -8.551 1.00 94.94 259 PHE A N 1
ATOM 2030 C CA . PHE A 1 259 ? 0.941 -3.864 -9.759 1.00 94.94 259 PHE A CA 1
ATOM 2031 C C . PHE A 1 259 ? 1.630 -4.477 -10.990 1.00 94.94 259 PHE A C 1
ATOM 2033 O O . PHE A 1 259 ? 1.119 -4.366 -12.102 1.00 94.94 259 PHE A O 1
ATOM 2040 N N . HIS A 1 260 ? 2.812 -5.080 -10.830 1.00 96.69 260 HIS A N 1
ATOM 2041 C CA . HIS A 1 260 ? 3.621 -5.539 -11.968 1.00 96.69 260 HIS A CA 1
ATOM 2042 C C . HIS A 1 260 ? 3.578 -7.047 -12.229 1.00 96.69 260 HIS A C 1
ATOM 2044 O O . HIS A 1 260 ? 3.964 -7.452 -13.324 1.00 96.69 260 HIS A O 1
ATOM 2050 N N . LEU A 1 261 ? 3.173 -7.851 -11.245 1.00 96.81 261 LEU A N 1
ATOM 2051 C CA . LEU A 1 261 ? 3.197 -9.317 -11.263 1.00 96.81 261 LEU A CA 1
ATOM 2052 C C . LEU A 1 261 ? 1.940 -9.889 -10.577 1.00 96.81 261 LEU A C 1
ATOM 2054 O O . LEU A 1 261 ? 2.061 -10.593 -9.572 1.00 96.81 261 LEU A O 1
ATOM 2058 N N . PRO A 1 262 ? 0.727 -9.569 -11.067 1.00 95.69 262 PRO A N 1
ATOM 2059 C CA . PRO A 1 262 ? -0.506 -10.011 -10.418 1.00 95.69 262 PRO A CA 1
ATOM 2060 C C . PRO A 1 262 ? -0.656 -11.540 -10.419 1.00 95.69 262 PRO A C 1
ATOM 2062 O O . PRO A 1 262 ? -1.154 -12.095 -9.445 1.00 95.69 262 PRO A O 1
ATOM 2065 N N . GLU A 1 263 ? -0.186 -12.228 -11.466 1.00 96.75 263 GLU A N 1
ATOM 2066 C CA . GLU A 1 263 ? -0.274 -13.692 -11.583 1.00 96.75 263 GLU A CA 1
ATOM 2067 C C . GLU A 1 263 ? 0.620 -14.415 -10.564 1.00 96.75 263 GLU A C 1
ATOM 2069 O O . GLU A 1 263 ? 0.226 -15.428 -9.994 1.00 96.75 263 GLU A O 1
ATOM 2074 N N . GLU A 1 264 ? 1.818 -13.887 -10.299 1.00 96.81 264 GLU A N 1
ATOM 2075 C CA . GLU A 1 264 ? 2.761 -14.457 -9.333 1.00 96.81 264 GLU A CA 1
ATOM 2076 C C . GLU A 1 264 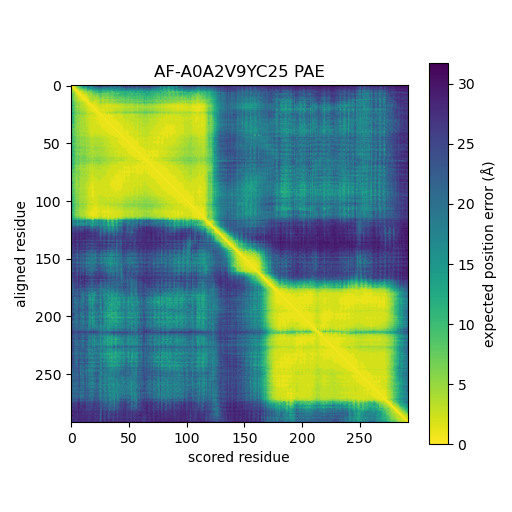? 2.584 -13.912 -7.904 1.00 96.81 264 GLU A C 1
ATOM 2078 O O . GLU A 1 264 ? 3.310 -14.318 -6.990 1.00 96.81 264 GLU A O 1
ATOM 2083 N N . PHE A 1 265 ? 1.641 -12.988 -7.682 1.00 95.62 265 PHE A N 1
ATOM 2084 C CA . PHE A 1 265 ? 1.520 -12.270 -6.413 1.00 95.62 265 PHE A CA 1
ATOM 2085 C C . PHE A 1 265 ? 1.243 -13.194 -5.226 1.00 95.62 265 PHE A C 1
ATOM 2087 O O . PHE A 1 265 ? 1.868 -13.033 -4.178 1.00 95.62 265 PHE A O 1
ATOM 2094 N N . GLU A 1 266 ? 0.360 -14.182 -5.380 1.00 93.88 266 GLU A N 1
ATOM 2095 C CA . GLU A 1 266 ? 0.020 -15.106 -4.292 1.00 93.88 266 GLU A CA 1
ATOM 2096 C C . GLU A 1 266 ? 1.255 -15.862 -3.783 1.00 93.88 266 GLU A C 1
ATOM 2098 O O . GLU A 1 266 ? 1.538 -15.881 -2.579 1.00 93.88 266 GLU A O 1
ATOM 2103 N N . GLU A 1 267 ? 2.066 -16.397 -4.699 1.00 96.31 267 GLU A N 1
ATOM 2104 C CA . GLU A 1 267 ? 3.305 -17.094 -4.357 1.00 96.31 267 GLU A CA 1
ATOM 2105 C C . GLU A 1 267 ? 4.336 -16.146 -3.724 1.00 96.31 267 GLU A C 1
ATOM 2107 O O . GLU A 1 267 ? 4.932 -16.468 -2.689 1.00 96.31 267 GLU A O 1
ATOM 2112 N N . LEU A 1 268 ? 4.511 -14.953 -4.301 1.00 95.50 268 LEU A N 1
ATOM 2113 C CA . LEU A 1 268 ? 5.433 -13.937 -3.790 1.00 95.50 268 LEU A CA 1
ATOM 2114 C C . LEU A 1 268 ? 5.035 -13.451 -2.394 1.00 95.50 268 LEU A C 1
ATOM 2116 O O . LEU A 1 268 ? 5.903 -13.278 -1.536 1.00 95.50 268 LEU A O 1
ATOM 2120 N N . SER A 1 269 ? 3.738 -13.275 -2.137 1.00 91.25 269 SER A N 1
ATOM 2121 C CA . SER A 1 269 ? 3.223 -12.837 -0.841 1.00 91.25 269 SER A CA 1
ATOM 2122 C C . SER A 1 269 ? 3.521 -13.868 0.254 1.00 91.25 269 SER A C 1
ATOM 2124 O O . SER A 1 269 ? 3.915 -13.500 1.364 1.00 91.25 269 SER A O 1
ATOM 2126 N N . ARG A 1 270 ? 3.428 -15.166 -0.067 1.00 92.12 270 ARG A N 1
ATOM 2127 C CA . ARG A 1 270 ? 3.780 -16.262 0.845 1.00 92.12 270 ARG A CA 1
ATOM 2128 C C . ARG A 1 270 ? 5.273 -16.255 1.183 1.00 92.12 270 ARG A C 1
ATOM 2130 O O . ARG A 1 270 ? 5.638 -16.351 2.356 1.00 92.12 270 ARG A O 1
ATOM 2137 N N . LEU A 1 271 ? 6.135 -16.097 0.176 1.00 93.44 271 LEU A N 1
ATOM 2138 C CA . LEU A 1 271 ? 7.595 -16.059 0.351 1.00 93.44 271 LEU A CA 1
ATOM 2139 C C . LEU A 1 271 ? 8.049 -14.844 1.164 1.00 93.44 271 LEU A C 1
ATOM 2141 O O . LEU A 1 271 ? 8.906 -14.950 2.042 1.00 93.44 271 LEU A O 1
ATOM 2145 N N . LEU A 1 272 ? 7.438 -13.693 0.901 1.00 90.19 272 LEU A N 1
ATOM 2146 C CA . LEU A 1 272 ? 7.677 -12.465 1.640 1.00 90.19 272 LEU A CA 1
ATOM 2147 C C . LEU A 1 272 ? 7.366 -12.640 3.135 1.00 90.19 272 LEU A C 1
ATOM 2149 O O . LEU A 1 272 ? 8.201 -12.286 3.971 1.00 90.19 272 LEU A O 1
ATOM 2153 N N . ARG A 1 273 ? 6.210 -13.220 3.484 1.00 84.88 273 ARG A N 1
ATOM 2154 C CA . ARG A 1 273 ? 5.835 -13.482 4.887 1.00 84.88 273 ARG A CA 1
ATOM 2155 C C . ARG A 1 273 ? 6.782 -14.477 5.558 1.00 84.88 273 ARG A C 1
ATOM 2157 O O . ARG A 1 273 ? 7.225 -14.236 6.678 1.00 84.88 273 ARG A O 1
ATOM 2164 N N . SER A 1 274 ? 7.160 -15.547 4.854 1.00 84.75 274 SER A N 1
ATOM 2165 C CA . SER A 1 274 ? 8.083 -16.568 5.372 1.00 84.75 274 SER A CA 1
ATOM 2166 C C . SER A 1 274 ? 9.483 -16.028 5.668 1.00 84.75 274 SER A C 1
ATOM 2168 O O . SER A 1 274 ? 10.188 -16.568 6.513 1.00 84.75 274 SER A O 1
ATOM 2170 N N . ARG A 1 275 ? 9.936 -14.988 4.968 1.00 72.81 275 ARG A N 1
ATOM 2171 C CA . ARG A 1 275 ? 11.295 -14.462 5.139 1.00 72.81 275 ARG A CA 1
ATOM 2172 C C . ARG A 1 275 ? 11.448 -13.607 6.400 1.00 72.81 275 ARG A C 1
ATOM 2174 O O . ARG A 1 275 ? 12.541 -13.546 6.962 1.00 72.81 275 ARG A O 1
ATOM 2181 N N . ASN A 1 276 ? 10.370 -12.973 6.859 1.00 63.19 276 ASN A N 1
ATOM 2182 C CA . ASN A 1 276 ? 10.395 -12.141 8.063 1.00 63.19 276 ASN A CA 1
ATOM 2183 C C . ASN A 1 276 ? 10.590 -12.975 9.343 1.00 63.19 276 ASN A C 1
ATOM 2185 O O . ASN A 1 276 ? 11.205 -12.487 10.289 1.00 63.19 276 ASN A O 1
ATOM 2189 N N . SER A 1 277 ? 10.176 -14.249 9.361 1.00 57.44 277 SER A N 1
ATOM 2190 C CA . SER A 1 277 ? 10.398 -15.131 10.518 1.00 57.44 277 SER A CA 1
ATOM 2191 C C . SER A 1 277 ? 11.876 -15.508 10.710 1.00 57.44 277 SER A C 1
ATOM 2193 O O . SER A 1 277 ? 12.344 -15.610 11.842 1.00 57.44 277 SER A O 1
ATOM 2195 N N . HIS A 1 278 ? 12.656 -15.620 9.627 1.00 53.62 278 HIS A N 1
ATOM 2196 C CA . HIS A 1 278 ? 14.077 -15.995 9.684 1.00 53.62 278 HIS A CA 1
ATOM 2197 C C . HIS A 1 278 ? 14.989 -14.959 10.352 1.00 53.62 278 HIS A C 1
ATOM 2199 O O . HIS A 1 278 ? 16.067 -15.309 10.835 1.00 53.62 278 HIS A O 1
ATOM 2205 N N . HIS A 1 279 ? 14.605 -13.681 10.363 1.00 52.28 279 HIS A N 1
ATOM 2206 C CA . HIS A 1 279 ? 15.388 -12.660 11.061 1.00 52.28 279 HIS A CA 1
ATOM 2207 C C . HIS A 1 279 ? 15.170 -12.684 12.569 1.00 52.28 279 HIS A C 1
ATOM 2209 O O . HIS A 1 279 ? 16.078 -12.329 13.316 1.00 52.28 279 HIS A O 1
ATOM 2215 N N . ALA A 1 280 ? 14.008 -13.151 13.011 1.00 50.03 280 ALA A N 1
ATOM 2216 C CA . ALA A 1 280 ? 13.655 -13.171 14.414 1.00 50.03 280 ALA A CA 1
ATOM 2217 C C . ALA A 1 280 ? 14.205 -14.395 15.171 1.00 50.03 280 ALA A C 1
ATOM 2219 O O . ALA A 1 280 ? 14.359 -14.344 16.385 1.00 50.03 280 ALA A O 1
ATOM 2220 N N . SER A 1 281 ? 14.594 -15.462 14.464 1.00 50.72 281 SER A N 1
ATOM 2221 C CA . SER A 1 281 ? 15.237 -16.639 15.067 1.00 50.72 281 SER A CA 1
ATOM 2222 C C . SER A 1 281 ? 16.759 -16.514 15.227 1.00 50.72 281 SER A C 1
ATOM 2224 O O . SER A 1 281 ? 17.406 -17.453 15.685 1.00 50.72 281 SER A O 1
ATOM 2226 N N . LYS A 1 282 ? 17.373 -15.384 14.846 1.00 49.91 282 LYS A N 1
ATOM 2227 C CA . LYS A 1 282 ? 18.784 -15.119 15.159 1.00 49.91 282 LYS A CA 1
ATOM 2228 C C . LYS A 1 282 ? 18.889 -14.602 16.591 1.00 49.91 282 LYS A C 1
ATOM 2230 O O . LYS A 1 282 ? 19.054 -13.407 16.813 1.00 49.91 282 LYS A O 1
ATOM 2235 N N . THR A 1 283 ? 18.804 -15.513 17.558 1.00 47.44 283 THR A N 1
ATOM 2236 C CA . THR A 1 283 ? 19.262 -15.251 18.927 1.00 47.44 283 THR A CA 1
ATOM 2237 C C . THR A 1 283 ? 20.681 -14.673 18.872 1.00 47.44 283 THR A C 1
ATOM 2239 O O . THR A 1 283 ? 21.520 -15.236 18.157 1.00 47.44 283 THR A O 1
ATOM 2242 N N . PRO A 1 284 ? 20.972 -13.562 19.576 1.00 52.59 284 PRO A N 1
ATOM 2243 C CA . PRO A 1 284 ? 22.309 -12.993 19.615 1.00 52.59 284 PRO A CA 1
ATOM 2244 C C . PRO A 1 284 ? 23.275 -14.070 20.102 1.00 52.59 284 PRO A C 1
ATOM 2246 O O . PRO A 1 284 ? 23.108 -14.613 21.192 1.00 52.59 284 PRO A O 1
ATOM 2249 N N . THR A 1 285 ? 24.253 -14.418 19.270 1.00 54.97 285 THR A N 1
ATOM 2250 C CA . THR A 1 285 ? 25.329 -15.342 19.633 1.00 54.97 285 THR A CA 1
ATOM 2251 C C . THR A 1 285 ? 25.931 -14.877 20.957 1.00 54.97 285 THR A C 1
ATOM 2253 O O . THR A 1 285 ? 26.422 -13.749 21.032 1.00 54.97 285 THR A O 1
ATOM 2256 N N . ALA A 1 286 ? 25.841 -15.715 21.994 1.00 54.69 286 ALA A N 1
ATOM 2257 C CA . ALA A 1 286 ? 26.337 -15.404 23.329 1.00 54.69 286 ALA A CA 1
ATOM 2258 C C . ALA A 1 286 ? 27.781 -14.887 23.250 1.00 54.69 286 ALA A C 1
ATOM 2260 O O . ALA A 1 286 ? 28.633 -15.488 22.587 1.00 54.69 286 ALA A O 1
ATOM 2261 N N . ALA A 1 287 ? 28.029 -13.743 23.890 1.00 59.59 287 ALA A N 1
ATOM 2262 C CA . ALA A 1 287 ? 29.342 -13.121 23.937 1.00 59.59 287 ALA A CA 1
ATOM 2263 C C . ALA A 1 287 ? 30.361 -14.129 24.484 1.00 59.59 287 ALA A C 1
ATOM 2265 O O . ALA A 1 287 ? 30.170 -14.703 25.557 1.00 59.59 287 ALA A O 1
ATOM 2266 N N . LYS A 1 288 ? 31.437 -14.374 23.728 1.00 65.12 288 LYS A N 1
ATOM 2267 C CA . LYS A 1 288 ? 32.535 -15.222 24.198 1.00 65.12 288 LYS A CA 1
ATOM 2268 C C . LYS A 1 288 ? 33.165 -14.559 25.431 1.00 65.12 288 LYS A C 1
ATOM 2270 O O . LYS A 1 288 ? 33.450 -13.363 25.363 1.00 65.12 288 LYS A O 1
ATOM 2275 N N . PRO A 1 289 ? 33.406 -15.295 26.529 1.00 67.94 289 PRO A N 1
ATOM 2276 C CA . PRO A 1 289 ? 34.071 -14.734 27.694 1.00 67.94 289 PRO A CA 1
ATOM 2277 C C . PRO A 1 289 ? 35.502 -14.335 27.319 1.00 67.94 289 PRO A C 1
ATOM 2279 O O . PRO A 1 289 ? 36.264 -15.145 26.783 1.00 67.94 289 PRO A O 1
ATOM 2282 N N . HIS A 1 290 ? 35.852 -13.075 27.578 1.00 62.72 290 HIS A N 1
ATOM 2283 C CA . HIS A 1 290 ? 37.233 -12.611 27.515 1.00 62.72 290 HIS A CA 1
ATOM 2284 C C . HIS A 1 290 ? 38.051 -13.372 28.564 1.00 62.72 290 HIS A C 1
ATOM 2286 O O . HIS A 1 290 ? 37.712 -13.36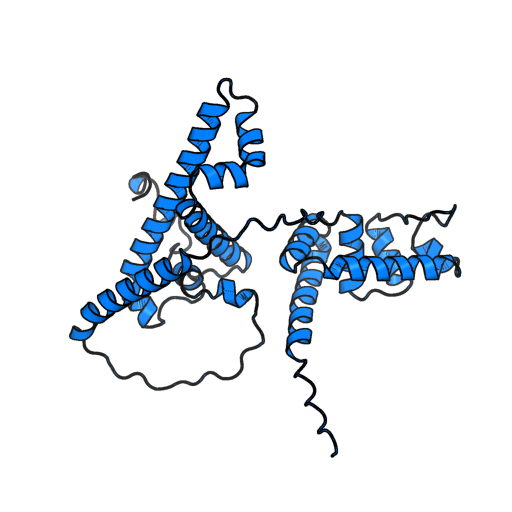4 29.746 1.00 62.72 290 HIS A O 1
ATOM 2292 N N . LYS A 1 291 ? 39.109 -14.059 28.123 1.00 68.56 291 LYS A N 1
ATOM 2293 C CA . LYS A 1 291 ? 40.125 -14.608 29.025 1.00 68.56 291 LYS A CA 1
ATOM 2294 C C . LYS A 1 291 ? 40.997 -13.454 29.525 1.00 68.56 291 LYS A C 1
ATOM 2296 O O . LYS A 1 291 ? 41.496 -12.692 28.696 1.00 68.56 291 LYS A O 1
ATOM 2301 N N . HIS A 1 292 ? 41.111 -13.344 30.846 1.00 70.44 292 HIS A N 1
ATOM 2302 C CA . HIS A 1 292 ? 42.121 -12.544 31.537 1.00 70.44 292 HIS A CA 1
ATOM 2303 C C . HIS A 1 292 ? 43.484 -13.232 31.481 1.00 70.44 292 HIS A C 1
ATOM 2305 O O . HIS A 1 292 ? 43.498 -14.487 31.476 1.00 70.44 292 HIS A O 1
#

Nearest PDB structures (foldseek):
  5y5z-assembly1_Y  TM=3.457E-01  e=8.599E+00  Thermus thermophilus HB8
  6tz4-assembly1_JB  TM=2.005E-01  e=9.478E+00  Homo sapiens

Mean predicted aligned error: 15.24 Å

pLDDT: mean 81.91, std 20.84, range [34.31, 98.56]